Protein AF-A0A7Z0DQY7-F1 (afdb_monomer_lite)

Structure (mmCIF, N/CA/C/O backbone):
data_AF-A0A7Z0DQY7-F1
#
_entry.id   AF-A0A7Z0DQY7-F1
#
loop_
_atom_site.group_PDB
_atom_site.id
_atom_site.type_symbol
_atom_site.label_atom_id
_atom_site.label_alt_id
_atom_site.label_comp_id
_atom_site.label_asym_id
_atom_site.label_entity_id
_atom_site.label_seq_id
_atom_site.pdbx_PDB_ins_code
_atom_site.Cartn_x
_atom_site.Cartn_y
_atom_site.Cartn_z
_atom_site.occupancy
_atom_site.B_iso_or_equiv
_atom_site.auth_seq_id
_atom_site.auth_comp_id
_atom_site.auth_asym_id
_atom_site.auth_atom_id
_atom_site.pdbx_PDB_model_num
ATOM 1 N N . MET A 1 1 ? 0.005 -3.317 48.433 1.00 45.72 1 MET A N 1
ATOM 2 C CA . MET A 1 1 ? 1.423 -3.718 48.296 1.00 45.72 1 MET A CA 1
ATOM 3 C C . MET A 1 1 ? 1.462 -5.078 47.617 1.00 45.72 1 MET A C 1
ATOM 5 O O . MET A 1 1 ? 1.188 -6.066 48.282 1.00 45.72 1 MET A O 1
ATOM 9 N N . HIS A 1 2 ? 1.708 -5.150 46.304 1.00 45.25 2 HIS A N 1
ATOM 10 C CA . HIS A 1 2 ? 1.725 -6.435 45.595 1.00 45.25 2 HIS A CA 1
ATOM 11 C C . HIS A 1 2 ? 3.036 -6.660 44.841 1.00 45.25 2 HIS A C 1
ATOM 13 O O . HIS A 1 2 ? 3.562 -5.790 44.150 1.00 45.25 2 HIS A O 1
ATOM 19 N N . GLN A 1 3 ? 3.565 -7.845 45.122 1.00 48.84 3 GLN A N 1
ATOM 20 C CA . GLN A 1 3 ? 4.916 -8.351 44.949 1.00 48.84 3 GLN A CA 1
ATOM 21 C C . GLN A 1 3 ? 5.300 -8.496 43.472 1.00 48.84 3 GLN A C 1
ATOM 23 O O . GLN A 1 3 ? 4.541 -9.013 42.657 1.00 48.84 3 GLN A O 1
ATOM 28 N N . ARG A 1 4 ? 6.523 -8.067 43.141 1.00 54.28 4 ARG A N 1
ATOM 29 C CA . ARG A 1 4 ? 7.177 -8.317 41.851 1.00 54.28 4 ARG A CA 1
ATOM 30 C C . ARG A 1 4 ? 7.720 -9.746 41.828 1.00 54.28 4 ARG A C 1
ATOM 32 O O . ARG A 1 4 ? 8.547 -10.076 42.672 1.00 54.28 4 ARG A O 1
ATOM 39 N N . ILE A 1 5 ? 7.368 -10.533 40.814 1.00 58.53 5 ILE A N 1
ATOM 40 C CA . ILE A 1 5 ? 8.070 -11.783 40.488 1.00 58.53 5 ILE A CA 1
ATOM 41 C C . ILE A 1 5 ? 8.850 -11.553 39.190 1.00 58.53 5 ILE A C 1
ATOM 43 O O . ILE A 1 5 ? 8.272 -11.310 38.131 1.00 58.53 5 ILE A O 1
ATOM 47 N N . ARG A 1 6 ? 10.184 -11.562 39.292 1.00 63.22 6 ARG A N 1
ATOM 48 C CA . ARG A 1 6 ? 11.116 -11.508 38.158 1.00 63.22 6 ARG A CA 1
ATOM 49 C C . ARG A 1 6 ? 11.371 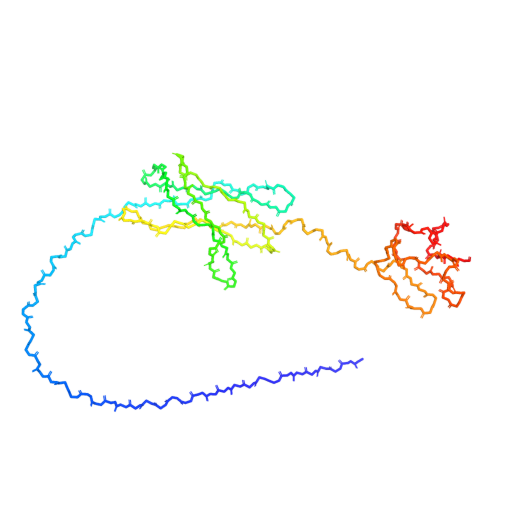-12.940 37.686 1.00 63.22 6 ARG A C 1
ATOM 51 O O . ARG A 1 6 ? 11.845 -13.750 38.473 1.00 63.22 6 ARG A O 1
ATOM 58 N N . SER A 1 7 ? 11.076 -13.238 36.421 1.00 61.16 7 SER A N 1
ATOM 59 C CA . SER A 1 7 ? 11.474 -14.501 35.787 1.00 61.16 7 SER A CA 1
ATOM 60 C C . SER A 1 7 ? 12.871 -14.394 35.183 1.00 61.16 7 SER A C 1
ATOM 62 O O . SER A 1 7 ? 13.221 -13.411 34.532 1.00 61.16 7 SER A O 1
ATOM 64 N N . THR A 1 8 ? 13.650 -15.430 35.461 1.00 54.75 8 THR A N 1
ATOM 65 C CA . THR A 1 8 ? 15.069 -15.641 35.194 1.00 54.75 8 THR A CA 1
ATOM 66 C C . THR A 1 8 ? 15.331 -16.103 33.761 1.00 54.75 8 THR A C 1
ATOM 68 O O . THR A 1 8 ? 14.700 -17.023 33.244 1.00 54.75 8 THR A O 1
ATOM 71 N N . THR A 1 9 ? 16.315 -15.473 33.126 1.00 52.19 9 THR A N 1
ATOM 72 C CA . THR A 1 9 ? 16.859 -15.829 31.813 1.00 52.19 9 THR A CA 1
ATOM 73 C C . THR A 1 9 ? 17.754 -17.065 31.944 1.00 52.19 9 THR A C 1
ATOM 75 O O . THR A 1 9 ? 18.714 -17.040 32.712 1.00 52.19 9 THR A O 1
ATOM 78 N N . LYS A 1 10 ? 17.488 -18.136 31.185 1.00 56.56 10 LYS A N 1
ATOM 79 C CA . LYS A 1 10 ? 18.442 -19.242 30.987 1.00 56.56 10 LYS A CA 1
ATOM 80 C C . LYS A 1 10 ? 19.179 -19.034 29.666 1.00 56.56 10 LYS A C 1
ATOM 82 O O . LYS A 1 10 ? 18.546 -18.924 28.620 1.00 56.56 10 LYS A O 1
ATOM 87 N N . VAL A 1 11 ? 20.506 -18.980 29.727 1.00 55.00 11 VAL A N 1
ATOM 88 C CA . VAL A 1 11 ? 21.401 -18.985 28.564 1.00 55.00 11 VAL A CA 1
ATOM 89 C C . VAL A 1 11 ? 21.949 -20.402 28.426 1.00 55.00 11 VAL A C 1
ATOM 91 O O . VAL A 1 11 ? 22.537 -20.920 29.370 1.00 55.00 11 VAL A O 1
ATOM 94 N N . PHE A 1 12 ? 21.744 -21.028 27.270 1.00 54.34 12 PHE A N 1
ATOM 95 C CA . PHE A 1 12 ? 22.402 -22.280 26.903 1.00 54.34 12 PHE A CA 1
ATOM 96 C C . PHE A 1 12 ? 23.597 -21.950 26.007 1.00 54.34 12 PHE A C 1
ATOM 98 O O . PHE A 1 12 ? 23.428 -21.395 24.922 1.00 54.34 12 PHE A O 1
ATOM 105 N N . ALA A 1 13 ? 24.800 -22.268 26.482 1.00 51.56 13 ALA A N 1
ATOM 106 C CA . ALA A 1 13 ? 26.016 -22.270 25.681 1.00 51.56 13 ALA A CA 1
ATOM 107 C C . ALA A 1 13 ? 26.113 -23.614 24.945 1.00 51.56 13 ALA A C 1
ATOM 109 O O . ALA A 1 13 ? 26.058 -24.667 25.577 1.00 51.56 13 ALA A O 1
ATOM 110 N N . ALA A 1 14 ? 26.236 -23.575 23.620 1.00 55.31 14 ALA A N 1
ATOM 111 C CA . ALA A 1 14 ? 26.504 -24.747 22.796 1.00 55.31 14 ALA A CA 1
ATOM 112 C C . ALA A 1 14 ? 27.986 -24.740 22.403 1.00 55.31 14 ALA A C 1
ATOM 114 O O . ALA A 1 14 ? 28.447 -23.839 21.704 1.00 55.31 14 ALA A O 1
ATOM 115 N N . THR A 1 15 ? 28.731 -25.736 22.869 1.00 54.69 15 THR A N 1
ATOM 116 C CA . THR A 1 15 ? 30.089 -26.047 22.423 1.00 54.69 15 THR A CA 1
ATOM 117 C C . THR A 1 15 ? 30.014 -26.853 21.127 1.00 54.69 15 THR A C 1
ATOM 119 O O . THR A 1 15 ? 29.448 -27.943 21.096 1.00 54.69 15 THR A O 1
ATOM 122 N N . ALA A 1 16 ? 30.571 -26.316 20.042 1.00 53.69 16 ALA A N 1
ATOM 123 C CA . ALA A 1 16 ? 30.736 -27.036 18.783 1.00 53.69 16 ALA A CA 1
ATOM 124 C C . ALA A 1 16 ? 32.138 -27.658 18.737 1.00 53.69 16 ALA A C 1
ATOM 126 O O . ALA A 1 16 ? 33.141 -26.949 18.812 1.00 53.69 16 ALA A O 1
ATOM 127 N N . VAL A 1 17 ? 32.198 -28.984 18.618 1.00 53.53 17 VAL A N 1
ATOM 128 C CA . VAL A 1 17 ? 33.429 -29.737 18.357 1.00 53.53 17 VAL A CA 1
ATOM 129 C C . VAL A 1 17 ? 33.649 -29.754 16.845 1.00 53.53 17 VAL A C 1
ATOM 131 O O . VAL A 1 17 ? 32.810 -30.260 16.102 1.00 53.53 17 VAL A O 1
ATOM 134 N N . ALA A 1 18 ? 34.758 -29.181 16.381 1.00 47.78 18 ALA A N 1
ATOM 135 C CA . ALA A 1 18 ? 35.169 -29.244 14.984 1.00 47.78 18 ALA A CA 1
ATOM 136 C C . ALA A 1 18 ? 36.014 -30.508 14.760 1.00 47.78 18 ALA A C 1
ATOM 138 O O . ALA A 1 18 ? 37.129 -30.608 15.266 1.00 47.78 18 ALA A O 1
ATOM 139 N N . ALA A 1 19 ? 35.482 -31.473 14.009 1.00 55.72 19 ALA A N 1
ATOM 140 C CA . ALA A 1 19 ? 36.251 -32.606 13.506 1.00 55.72 19 ALA A CA 1
ATOM 141 C C . ALA A 1 19 ? 36.931 -32.210 12.186 1.00 55.72 19 ALA A C 1
ATOM 143 O O . ALA A 1 19 ? 36.267 -31.809 11.229 1.00 55.72 19 ALA A O 1
ATOM 144 N N . LEU A 1 20 ? 38.259 -32.305 12.150 1.00 48.47 20 LEU A N 1
ATOM 145 C CA . LEU A 1 20 ? 39.082 -32.065 10.970 1.00 48.47 20 LEU A CA 1
ATOM 146 C C . LEU A 1 20 ? 39.112 -33.348 10.122 1.00 48.47 20 LEU A C 1
ATOM 148 O O . LEU A 1 20 ? 39.739 -34.331 10.508 1.00 48.47 20 LEU A O 1
ATOM 152 N N . ALA A 1 21 ? 38.427 -33.350 8.980 1.00 54.25 21 ALA A N 1
ATOM 153 C CA . ALA A 1 21 ? 38.516 -34.430 8.001 1.00 54.25 21 ALA A CA 1
ATOM 154 C C . ALA A 1 21 ? 39.598 -34.092 6.964 1.00 54.25 21 ALA A C 1
ATOM 156 O O . ALA A 1 21 ? 39.479 -33.109 6.232 1.00 54.25 21 ALA A O 1
ATOM 157 N N . ILE A 1 22 ? 40.655 -34.904 6.904 1.00 53.41 22 ILE A N 1
ATOM 158 C CA . ILE A 1 22 ? 41.680 -34.839 5.857 1.00 53.41 22 ILE A CA 1
ATOM 159 C C . ILE A 1 22 ? 41.164 -35.660 4.670 1.00 53.41 22 ILE A C 1
ATOM 161 O O . ILE A 1 22 ? 41.104 -36.885 4.738 1.00 53.41 22 ILE A O 1
ATOM 165 N N . ALA A 1 23 ? 40.758 -34.983 3.597 1.00 55.91 23 ALA A N 1
ATOM 166 C CA . ALA A 1 23 ? 40.363 -35.618 2.344 1.00 55.91 23 ALA A CA 1
ATOM 167 C C . ALA A 1 23 ? 41.569 -35.686 1.395 1.00 55.91 23 ALA A C 1
ATOM 169 O O . ALA A 1 23 ? 42.105 -34.658 0.985 1.00 55.91 23 ALA A O 1
ATOM 170 N N . VAL A 1 24 ? 41.985 -36.901 1.040 1.00 60.50 24 VAL A N 1
ATOM 171 C CA . VAL A 1 24 ? 42.970 -37.161 -0.018 1.00 60.50 24 VAL A CA 1
ATOM 172 C C . VAL A 1 24 ? 42.219 -37.177 -1.350 1.00 60.50 24 VAL A C 1
ATOM 174 O O . VAL A 1 24 ? 41.358 -38.029 -1.565 1.00 60.50 24 VAL A O 1
ATOM 177 N N . ALA A 1 25 ? 42.495 -36.210 -2.225 1.00 52.81 25 ALA A N 1
ATOM 178 C CA . ALA A 1 25 ? 41.843 -36.106 -3.529 1.00 52.81 25 ALA A CA 1
ATOM 179 C C . ALA A 1 25 ? 42.584 -36.947 -4.590 1.00 52.81 25 ALA A C 1
ATOM 181 O O . ALA A 1 25 ? 43.802 -36.808 -4.720 1.00 52.81 25 ALA A O 1
ATOM 182 N N . PRO A 1 26 ? 41.887 -37.784 -5.382 1.00 59.06 26 PRO A N 1
ATOM 183 C CA . PRO A 1 26 ? 42.472 -38.426 -6.553 1.00 59.06 26 PRO A CA 1
ATOM 184 C C . PRO A 1 26 ? 42.654 -37.417 -7.697 1.00 59.06 26 PRO A C 1
ATOM 186 O O . PRO A 1 26 ? 41.757 -36.633 -8.012 1.00 59.06 26 PRO A O 1
ATOM 189 N N . VAL A 1 27 ? 43.823 -37.461 -8.340 1.00 60.44 27 VAL A N 1
ATOM 190 C CA . VAL A 1 27 ? 44.137 -36.690 -9.549 1.00 60.44 27 VAL A CA 1
ATOM 191 C C . VAL A 1 27 ? 43.423 -37.342 -10.733 1.00 60.44 27 VAL A C 1
ATOM 193 O O . VAL A 1 27 ? 43.887 -38.337 -11.281 1.00 60.44 27 VAL A O 1
ATOM 196 N N . ILE A 1 28 ? 42.268 -36.793 -11.108 1.00 65.44 28 ILE A N 1
ATOM 197 C CA . ILE A 1 28 ? 41.551 -37.149 -12.335 1.00 65.44 28 ILE A CA 1
ATOM 198 C C . ILE A 1 28 ? 41.899 -36.090 -13.382 1.00 65.44 28 ILE A C 1
ATOM 200 O O . ILE A 1 28 ? 41.637 -34.903 -13.183 1.00 65.44 28 ILE A O 1
ATOM 204 N N . SER A 1 29 ? 42.512 -36.515 -14.486 1.00 60.44 29 SER A N 1
ATOM 205 C CA . SER A 1 29 ? 42.841 -35.672 -15.636 1.00 60.44 29 SER A CA 1
ATOM 206 C C . SER A 1 29 ? 41.585 -34.969 -16.167 1.00 60.44 29 SER A C 1
ATOM 208 O O . SER A 1 29 ? 40.654 -35.614 -16.646 1.00 60.44 29 SER A O 1
ATOM 210 N N . GLN A 1 30 ? 41.548 -33.639 -16.054 1.00 68.12 30 GLN A N 1
ATOM 211 C CA . GLN A 1 30 ? 40.446 -32.810 -16.544 1.00 68.12 30 GLN A CA 1
ATOM 212 C C . GLN A 1 30 ? 40.426 -32.784 -18.084 1.00 68.12 30 GLN A C 1
ATOM 214 O O . GLN A 1 30 ? 41.455 -32.479 -18.691 1.00 68.12 30 GLN A O 1
ATOM 219 N N . PRO A 1 31 ? 39.275 -33.034 -18.739 1.00 64.06 31 PRO A N 1
ATOM 220 C CA . PRO A 1 31 ? 39.110 -32.727 -20.154 1.00 64.06 31 PRO A CA 1
ATOM 221 C C . PRO A 1 31 ? 39.173 -31.209 -20.365 1.00 64.06 31 PRO A C 1
ATOM 223 O O . PRO A 1 31 ? 38.703 -30.437 -19.526 1.00 64.06 31 PRO A O 1
ATOM 226 N N . ALA A 1 32 ? 39.763 -30.792 -21.488 1.00 61.44 32 ALA A N 1
ATOM 227 C CA . ALA A 1 32 ? 39.937 -29.396 -21.872 1.00 61.44 32 ALA A CA 1
ATOM 228 C C . ALA A 1 32 ? 38.618 -28.619 -21.732 1.00 61.44 32 ALA A C 1
ATOM 230 O O . ALA A 1 32 ? 37.664 -28.826 -22.484 1.00 61.44 32 ALA A O 1
ATOM 231 N N . ALA A 1 33 ? 38.563 -27.733 -20.739 1.00 57.44 33 ALA A N 1
ATOM 232 C CA . ALA A 1 33 ? 37.445 -26.829 -20.558 1.00 57.44 33 ALA A CA 1
ATOM 233 C C . ALA A 1 33 ? 37.400 -25.889 -21.767 1.00 57.44 33 ALA A C 1
ATOM 235 O O . ALA A 1 33 ? 38.275 -25.040 -21.936 1.00 57.44 33 ALA A O 1
ATOM 236 N N . TYR A 1 34 ? 36.376 -26.038 -22.611 1.00 59.16 34 TYR A N 1
ATOM 237 C CA . TYR A 1 34 ? 35.989 -24.997 -23.555 1.00 59.16 34 TYR A CA 1
ATOM 238 C C . TYR A 1 34 ? 35.778 -23.713 -22.751 1.00 59.16 34 TYR A C 1
ATOM 240 O O . TYR A 1 34 ? 34.834 -23.609 -21.964 1.00 59.16 34 TYR A O 1
ATOM 248 N N . ALA A 1 35 ? 36.694 -22.758 -22.906 1.00 61.16 35 ALA A N 1
ATOM 249 C CA . ALA A 1 35 ? 36.589 -21.446 -22.298 1.00 61.16 35 ALA A CA 1
ATOM 250 C C . ALA A 1 35 ? 35.312 -20.787 -22.830 1.00 61.16 35 ALA A C 1
ATOM 252 O O . ALA A 1 35 ? 35.256 -20.343 -23.976 1.00 61.16 35 ALA A O 1
ATOM 253 N N . ALA A 1 36 ? 34.260 -20.772 -22.010 1.00 61.19 36 ALA A N 1
ATOM 254 C CA . ALA A 1 36 ? 33.050 -20.038 -22.320 1.00 61.19 36 ALA A CA 1
ATOM 255 C C . ALA A 1 36 ? 33.443 -18.569 -22.499 1.00 61.19 36 ALA A C 1
ATOM 257 O O . ALA A 1 36 ? 33.883 -17.917 -21.549 1.00 61.19 36 ALA A O 1
ATOM 258 N N . THR A 1 37 ? 33.320 -18.060 -23.726 1.00 61.09 37 THR A N 1
ATOM 259 C CA . THR A 1 37 ? 33.492 -16.638 -24.025 1.00 61.09 37 THR A CA 1
ATOM 260 C C . THR A 1 37 ? 32.666 -15.835 -23.022 1.00 61.09 37 THR A C 1
ATOM 262 O O . THR A 1 37 ? 31.457 -16.075 -22.931 1.00 61.09 37 THR A O 1
ATOM 265 N N . PRO A 1 38 ? 33.271 -14.911 -22.253 1.00 58.62 38 PRO A N 1
ATOM 266 C CA . PRO A 1 38 ? 32.529 -14.093 -21.311 1.00 58.62 38 PRO A CA 1
ATOM 267 C C . PRO A 1 38 ? 31.511 -13.288 -22.111 1.00 58.62 38 PRO A C 1
ATOM 269 O O . PRO A 1 38 ? 31.861 -12.391 -22.877 1.00 58.62 38 PRO A O 1
ATOM 272 N N . THR A 1 39 ? 30.235 -13.644 -21.980 1.00 60.25 39 THR A N 1
ATOM 273 C CA . THR A 1 39 ? 29.143 -12.902 -22.602 1.00 60.25 39 THR A CA 1
ATOM 274 C C . THR A 1 39 ? 29.215 -11.473 -22.085 1.00 60.25 39 THR A C 1
ATOM 276 O O . THR A 1 39 ? 29.000 -11.240 -20.892 1.00 60.25 39 THR A O 1
ATOM 279 N N . GLY A 1 40 ? 29.572 -10.534 -22.964 1.00 57.19 40 GLY A N 1
ATOM 280 C CA . GLY A 1 40 ? 29.730 -9.127 -22.620 1.00 57.19 40 GLY A CA 1
ATOM 281 C C . GLY A 1 40 ? 28.502 -8.624 -21.866 1.00 57.19 40 GLY A C 1
ATOM 282 O O . GLY A 1 40 ? 27.375 -8.705 -22.356 1.00 57.19 40 GLY A O 1
ATOM 283 N N . SER A 1 41 ? 28.705 -8.136 -20.643 1.00 65.88 41 SER A N 1
ATOM 284 C CA . SER A 1 41 ? 27.626 -7.589 -19.831 1.00 65.88 41 SER A CA 1
ATOM 285 C C . SER A 1 41 ? 27.129 -6.296 -20.474 1.00 65.88 41 SER A C 1
ATOM 287 O O . SER A 1 41 ? 27.743 -5.240 -20.312 1.00 65.88 41 SER A O 1
ATOM 289 N N . VAL A 1 42 ? 26.023 -6.362 -21.213 1.00 73.56 42 VAL A N 1
ATOM 290 C CA . VAL A 1 42 ? 25.385 -5.164 -21.768 1.00 73.56 42 VAL A CA 1
ATOM 291 C C . VAL A 1 42 ? 25.028 -4.225 -20.613 1.00 73.56 42 VAL A C 1
ATOM 293 O O . VAL A 1 42 ? 24.374 -4.622 -19.641 1.00 73.56 42 VAL A O 1
ATOM 296 N N . ALA A 1 43 ? 25.479 -2.972 -20.692 1.00 79.56 43 ALA A N 1
ATOM 297 C CA . ALA A 1 43 ? 25.235 -1.982 -19.654 1.00 79.56 43 ALA A CA 1
ATOM 298 C C . ALA A 1 43 ? 23.723 -1.753 -19.469 1.00 79.56 43 ALA A C 1
ATOM 300 O O . ALA A 1 43 ? 23.021 -1.309 -20.376 1.00 79.56 43 ALA A O 1
ATOM 301 N N . LYS A 1 44 ? 23.205 -2.042 -18.268 1.00 86.00 44 LYS A N 1
ATOM 302 C CA . LYS A 1 44 ? 21.781 -1.848 -17.948 1.00 86.00 44 LYS A CA 1
ATOM 303 C C . LYS A 1 44 ? 21.438 -0.374 -17.752 1.00 86.00 44 LYS A C 1
ATOM 305 O O . LYS A 1 44 ? 22.109 0.319 -16.982 1.00 86.00 44 LYS A O 1
ATOM 310 N N . VAL A 1 45 ? 20.312 0.050 -18.328 1.00 85.56 45 VAL A N 1
ATOM 311 C CA . VAL A 1 45 ? 19.759 1.404 -18.186 1.00 85.56 45 VAL A CA 1
ATOM 312 C C . VAL A 1 45 ? 19.358 1.667 -16.731 1.00 85.56 45 VAL A C 1
ATOM 314 O O . VAL A 1 45 ? 18.720 0.831 -16.077 1.00 85.56 45 VAL A O 1
ATOM 317 N N . VAL A 1 46 ? 19.714 2.849 -16.222 1.00 88.50 46 VAL A N 1
ATOM 318 C CA . VAL A 1 46 ? 19.327 3.307 -14.882 1.00 88.50 46 VAL A CA 1
ATOM 319 C C . VAL A 1 46 ? 17.822 3.566 -14.837 1.00 88.50 46 VAL A C 1
ATOM 321 O O . VAL A 1 46 ? 17.264 4.286 -1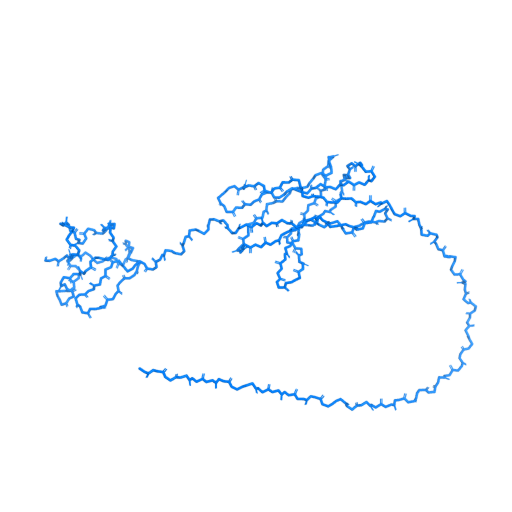5.670 1.00 88.50 46 VAL A O 1
ATOM 324 N N . THR A 1 47 ? 17.161 2.983 -13.842 1.00 88.88 47 THR A N 1
ATOM 325 C CA . THR A 1 47 ? 15.736 3.186 -13.574 1.00 88.88 47 THR A CA 1
ATOM 326 C C . THR A 1 47 ? 15.512 4.078 -12.377 1.00 88.88 47 THR A C 1
ATOM 328 O O . THR A 1 47 ? 16.323 4.094 -11.458 1.00 88.88 47 THR A O 1
ATOM 331 N N . LYS A 1 48 ? 14.355 4.736 -12.359 1.00 92.12 48 LYS A N 1
ATOM 332 C CA . LYS A 1 48 ? 13.848 5.469 -11.208 1.00 92.12 48 LYS A CA 1
ATOM 333 C C . LYS A 1 48 ? 12.419 5.028 -10.909 1.00 92.12 48 LYS A C 1
ATOM 335 O O . LYS A 1 48 ? 11.540 5.162 -11.761 1.00 92.12 48 LYS A O 1
ATOM 340 N N . VAL A 1 49 ? 12.161 4.523 -9.708 1.00 89.75 49 VAL A N 1
ATOM 341 C CA . VAL A 1 49 ? 10.818 4.253 -9.197 1.00 89.75 49 VAL A CA 1
ATOM 342 C C . VAL A 1 49 ? 10.485 5.255 -8.099 1.00 89.75 49 VAL A C 1
ATOM 344 O O . VAL A 1 49 ? 11.190 5.389 -7.105 1.00 89.75 49 VAL A O 1
ATOM 347 N N . VAL A 1 50 ? 9.391 5.992 -8.266 1.00 89.38 50 VAL A N 1
ATOM 348 C CA . VAL A 1 50 ? 8.979 7.043 -7.325 1.00 89.38 50 VAL A CA 1
ATOM 349 C C . VAL A 1 50 ? 7.561 6.824 -6.831 1.00 89.38 50 VAL A C 1
ATOM 351 O O . VAL A 1 50 ? 6.707 6.299 -7.548 1.00 89.38 50 VAL A O 1
ATOM 354 N N . LYS A 1 51 ? 7.286 7.282 -5.607 1.00 85.88 51 LYS A N 1
ATOM 355 C CA . LYS A 1 51 ? 5.917 7.503 -5.144 1.00 85.88 51 LYS A CA 1
ATOM 356 C C . LYS A 1 51 ? 5.369 8.740 -5.854 1.00 85.88 51 LYS A C 1
ATOM 358 O O . LYS A 1 51 ? 5.933 9.819 -5.725 1.00 85.88 51 LYS A O 1
ATOM 363 N N . VAL A 1 52 ? 4.249 8.582 -6.549 1.00 80.44 52 VAL A N 1
ATOM 364 C CA . VAL A 1 52 ? 3.501 9.695 -7.147 1.00 80.44 52 VAL A CA 1
ATOM 365 C C . VAL A 1 52 ? 2.467 10.223 -6.163 1.00 80.44 52 VAL A C 1
ATOM 367 O O . VAL A 1 52 ? 2.372 11.421 -5.938 1.00 80.44 52 VAL A O 1
ATOM 370 N N . SER A 1 53 ? 1.693 9.329 -5.552 1.00 82.19 53 SER A N 1
ATOM 371 C CA . SER A 1 53 ? 0.662 9.703 -4.586 1.00 82.19 53 SER A CA 1
ATOM 372 C C . SER A 1 53 ? 0.360 8.555 -3.628 1.00 82.19 53 SER A C 1
ATOM 374 O O . SER A 1 53 ? 0.821 7.427 -3.811 1.00 82.19 53 SER A O 1
ATOM 376 N N . ALA A 1 54 ? -0.373 8.863 -2.560 1.00 85.31 54 ALA A N 1
ATOM 377 C CA . ALA A 1 54 ? -0.914 7.888 -1.618 1.00 85.31 54 ALA A CA 1
ATOM 378 C C . ALA A 1 54 ? -2.223 8.417 -1.035 1.00 85.31 54 ALA A C 1
ATOM 380 O O . ALA A 1 54 ? -2.334 8.689 0.159 1.00 85.31 54 ALA A O 1
ATOM 381 N N . ASN A 1 55 ? -3.193 8.622 -1.921 1.00 88.06 55 ASN A N 1
ATOM 382 C CA . ASN A 1 55 ? -4.445 9.273 -1.564 1.00 88.06 55 ASN A CA 1
ATOM 383 C C . ASN A 1 55 ? -5.335 8.326 -0.759 1.00 88.06 55 ASN A C 1
ATOM 385 O O . ASN A 1 55 ? -5.230 7.101 -0.866 1.00 88.06 55 ASN A O 1
ATOM 389 N N . LYS A 1 56 ? -6.219 8.910 0.051 1.00 87.56 56 LYS A N 1
ATOM 390 C CA . LYS A 1 56 ? -7.278 8.176 0.745 1.00 87.56 56 LYS A CA 1
ATOM 391 C C . LYS A 1 56 ? -8.155 7.458 -0.288 1.00 87.56 56 LYS A C 1
ATOM 393 O O . LYS A 1 56 ? -8.456 8.015 -1.338 1.00 87.56 56 LYS A O 1
ATOM 398 N N . TYR A 1 57 ? -8.547 6.229 0.022 1.00 83.44 57 TYR A N 1
ATOM 399 C CA . TYR A 1 57 ? -9.491 5.446 -0.768 1.00 83.44 57 TYR A CA 1
ATOM 400 C C . TYR A 1 57 ? -10.515 4.833 0.185 1.00 83.44 57 TYR A C 1
ATOM 402 O O . TYR A 1 57 ? -10.153 4.050 1.065 1.00 83.44 57 TYR A O 1
ATOM 410 N N . GLY A 1 58 ? -11.767 5.274 0.091 1.00 85.38 58 GLY A N 1
ATOM 411 C CA . GLY A 1 58 ? -12.790 4.958 1.086 1.00 85.38 58 GLY A CA 1
ATOM 412 C C . GLY A 1 58 ? -12.403 5.370 2.516 1.00 85.38 58 GLY A C 1
ATOM 413 O O . GLY A 1 58 ? -11.565 6.255 2.753 1.00 85.38 58 GLY A O 1
ATOM 414 N N . THR A 1 59 ? -13.009 4.697 3.493 1.00 83.50 59 THR A N 1
ATOM 415 C CA . THR A 1 59 ? -12.876 5.007 4.927 1.00 83.50 59 THR A CA 1
ATOM 416 C C . THR A 1 59 ? -11.596 4.444 5.550 1.00 83.50 59 THR A C 1
ATOM 418 O O . THR A 1 59 ? -10.976 5.107 6.384 1.00 83.50 59 THR A O 1
ATOM 421 N N . ARG A 1 60 ? -11.154 3.257 5.114 1.00 87.50 60 ARG A N 1
ATOM 422 C CA . ARG A 1 60 ? -10.053 2.489 5.735 1.00 87.50 60 ARG A CA 1
ATOM 423 C C . ARG A 1 60 ? -8.793 2.353 4.874 1.00 87.50 60 ARG A C 1
ATOM 425 O O . ARG A 1 60 ? -7.735 2.006 5.399 1.00 87.50 60 ARG A O 1
ATOM 432 N N . SER A 1 61 ? -8.874 2.636 3.578 1.00 90.25 61 SER A N 1
ATOM 433 C CA . SER A 1 61 ? -7.826 2.265 2.623 1.00 90.25 61 SER A CA 1
ATOM 434 C C . SER A 1 61 ? -7.109 3.473 2.021 1.00 90.25 61 SER A C 1
ATOM 436 O O . SER A 1 61 ? -7.467 4.640 2.222 1.00 90.25 61 SER A O 1
ATOM 438 N N . TYR A 1 62 ? -6.046 3.175 1.284 1.00 92.81 62 TYR A N 1
ATOM 439 C CA . TYR A 1 62 ? -5.281 4.117 0.484 1.00 92.81 62 TYR A CA 1
ATOM 440 C C . TYR A 1 62 ? -5.096 3.569 -0.924 1.00 92.81 62 TYR A C 1
ATOM 442 O O . TYR A 1 62 ? -5.054 2.355 -1.124 1.00 92.81 62 TYR A O 1
ATOM 450 N N . ARG A 1 63 ? -4.898 4.480 -1.876 1.00 94.81 63 ARG A N 1
ATOM 451 C CA . ARG A 1 63 ? -4.499 4.184 -3.251 1.00 94.81 63 ARG A CA 1
ATOM 452 C C . ARG A 1 63 ? -3.101 4.745 -3.528 1.00 94.81 63 ARG A C 1
ATOM 454 O O . ARG A 1 63 ? -2.982 5.822 -4.118 1.00 94.81 63 ARG A O 1
ATOM 461 N N . PRO A 1 64 ? -2.026 4.089 -3.050 1.00 94.44 64 PRO A N 1
ATOM 462 C CA . PRO A 1 64 ? -0.670 4.445 -3.437 1.00 94.44 64 PRO A CA 1
ATOM 463 C C . PRO A 1 64 ? -0.463 4.253 -4.936 1.00 94.44 64 PRO A C 1
ATOM 465 O O . PRO A 1 64 ? -0.876 3.248 -5.516 1.00 94.44 64 PRO A O 1
ATOM 468 N N . VAL A 1 65 ? 0.222 5.220 -5.541 1.00 96.44 65 VAL A N 1
ATOM 469 C CA . VAL A 1 65 ? 0.601 5.207 -6.953 1.00 96.44 65 VAL A CA 1
ATOM 470 C C . VAL A 1 65 ? 2.117 5.296 -7.055 1.00 96.44 65 VAL A C 1
ATOM 472 O O . VAL A 1 65 ? 2.730 6.207 -6.493 1.00 96.44 65 VAL A O 1
ATOM 475 N N . GLY A 1 66 ? 2.720 4.346 -7.760 1.00 96.94 66 GLY A N 1
ATOM 476 C CA . GLY A 1 66 ? 4.126 4.354 -8.147 1.00 96.94 66 GLY A CA 1
ATOM 477 C C . GLY A 1 66 ? 4.292 4.763 -9.609 1.00 96.94 66 GLY A C 1
ATOM 478 O O . GLY A 1 66 ? 3.389 4.539 -10.418 1.00 96.94 66 GLY A O 1
ATOM 479 N N . LYS A 1 67 ? 5.437 5.354 -9.959 1.00 97.50 67 LYS A N 1
ATOM 480 C CA . LYS A 1 67 ? 5.847 5.601 -11.350 1.00 97.50 67 LYS A CA 1
ATOM 481 C C . LYS A 1 67 ? 7.247 5.058 -11.582 1.00 97.50 67 LYS A C 1
ATOM 483 O O . LYS A 1 67 ? 8.134 5.351 -10.788 1.00 97.50 67 LYS A O 1
ATOM 488 N N . LEU A 1 68 ? 7.420 4.301 -12.661 1.00 97.94 68 LEU A N 1
ATOM 489 C CA . LEU A 1 68 ? 8.699 3.774 -13.122 1.00 97.94 68 LEU A CA 1
ATOM 490 C C . LEU A 1 68 ? 9.142 4.516 -14.385 1.00 97.94 68 LEU A C 1
ATOM 492 O O . LEU A 1 68 ? 8.399 4.580 -15.371 1.00 97.94 68 LEU A O 1
ATOM 496 N N . THR A 1 69 ? 10.361 5.043 -14.360 1.00 97.62 69 THR A N 1
ATOM 497 C CA . THR A 1 69 ? 11.032 5.619 -15.525 1.00 97.62 69 THR A CA 1
ATOM 498 C C . THR A 1 69 ? 12.410 4.995 -15.743 1.00 97.62 69 THR A C 1
ATOM 500 O O . THR A 1 69 ? 12.997 4.428 -14.822 1.00 97.62 69 THR A O 1
ATOM 503 N N . ALA A 1 70 ? 12.921 5.074 -16.969 1.00 95.81 70 ALA A N 1
ATOM 504 C CA . ALA A 1 70 ? 14.271 4.664 -17.350 1.00 95.81 70 ALA A CA 1
ATOM 505 C C . ALA A 1 70 ? 14.812 5.669 -18.369 1.00 95.81 70 ALA A C 1
ATOM 507 O O . ALA A 1 70 ? 14.141 5.931 -19.366 1.00 95.81 70 ALA A O 1
ATOM 508 N N . GLY A 1 71 ? 15.968 6.280 -18.091 1.00 90.81 71 GLY A N 1
ATOM 509 C CA . GLY A 1 71 ? 16.495 7.371 -18.926 1.00 90.81 71 GLY A CA 1
ATOM 510 C C . GLY A 1 71 ? 15.489 8.517 -19.125 1.00 90.81 71 GLY A C 1
ATOM 511 O O . GLY A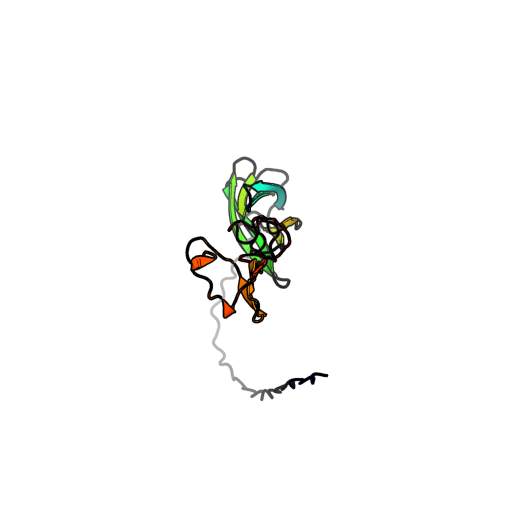 1 71 ? 15.306 8.989 -20.236 1.00 90.81 71 GLY A O 1
ATOM 512 N N . GLY A 1 72 ? 14.733 8.876 -18.079 1.00 90.94 72 GLY A N 1
ATOM 513 C CA . GLY A 1 72 ? 13.673 9.897 -18.140 1.00 90.94 72 GLY A CA 1
ATOM 514 C C . GLY A 1 72 ? 12.333 9.423 -18.726 1.00 90.94 72 GLY A C 1
ATOM 515 O O . GLY A 1 72 ? 11.287 9.971 -18.376 1.00 90.94 72 GLY A O 1
ATOM 516 N N . ASN A 1 73 ? 12.325 8.346 -19.512 1.00 95.75 73 ASN A N 1
ATOM 517 C CA . ASN A 1 73 ? 11.136 7.853 -20.205 1.00 95.75 73 ASN A CA 1
ATOM 518 C C . ASN A 1 73 ? 10.270 6.941 -19.335 1.00 95.75 73 ASN A C 1
ATOM 520 O O . ASN A 1 73 ? 10.770 6.173 -18.514 1.00 95.75 73 ASN A O 1
ATOM 524 N N . ALA A 1 74 ? 8.952 6.998 -19.529 1.00 96.62 74 ALA A N 1
ATOM 525 C CA . ALA A 1 74 ? 8.008 6.119 -18.848 1.00 96.62 74 ALA A CA 1
ATOM 526 C C . ALA A 1 74 ? 8.191 4.655 -19.272 1.00 96.62 74 ALA A C 1
ATOM 528 O O . ALA A 1 74 ? 8.226 4.338 -20.458 1.00 96.62 74 ALA A O 1
ATOM 529 N N . VAL A 1 75 ? 8.245 3.743 -18.300 1.00 97.31 75 VAL A N 1
ATOM 530 C CA . VAL A 1 75 ? 8.397 2.310 -18.576 1.00 97.31 75 VAL A CA 1
ATOM 531 C C . VAL A 1 75 ? 7.046 1.616 -18.438 1.00 97.31 75 VAL A C 1
ATOM 533 O O . VAL A 1 75 ? 6.557 1.435 -17.324 1.00 97.31 75 VAL A O 1
ATOM 536 N N . LYS A 1 76 ? 6.449 1.212 -19.562 1.00 97.81 76 LYS A N 1
ATOM 537 C CA . LYS A 1 76 ? 5.183 0.457 -19.637 1.00 97.81 76 LYS A CA 1
ATOM 538 C C . LYS A 1 76 ? 5.409 -1.048 -19.449 1.00 97.81 76 LYS A C 1
ATOM 540 O O . LYS A 1 76 ? 6.452 -1.575 -19.827 1.00 97.81 76 LYS A O 1
ATOM 545 N N . GLY A 1 77 ? 4.403 -1.747 -18.925 1.00 97.38 77 GLY A N 1
ATOM 546 C CA . GLY A 1 77 ? 4.336 -3.210 -18.945 1.00 97.38 77 GLY A CA 1
ATOM 547 C C . GLY A 1 77 ? 5.267 -3.888 -17.944 1.00 97.38 77 GLY A C 1
ATOM 548 O O . GLY A 1 77 ? 5.522 -5.083 -18.057 1.00 97.38 77 GLY A O 1
ATOM 549 N N . LYS A 1 78 ? 5.796 -3.146 -16.966 1.00 97.94 78 LYS A N 1
ATOM 550 C CA . LYS A 1 78 ? 6.731 -3.680 -15.973 1.00 97.94 78 LYS A CA 1
ATOM 551 C C . LYS A 1 78 ? 6.094 -3.751 -14.602 1.00 97.94 78 LYS A C 1
ATOM 553 O O . LYS A 1 78 ? 5.341 -2.867 -14.198 1.00 97.94 78 LYS A O 1
ATOM 558 N N . ARG A 1 79 ? 6.392 -4.833 -13.885 1.00 98.19 79 ARG A N 1
ATOM 559 C CA . ARG A 1 79 ? 5.853 -5.065 -12.549 1.00 98.19 79 ARG A CA 1
ATOM 560 C C . ARG A 1 79 ? 6.663 -4.293 -11.517 1.00 98.19 79 ARG A C 1
ATOM 562 O O . ARG A 1 79 ? 7.882 -4.423 -11.463 1.00 98.19 79 ARG A O 1
ATOM 569 N N . ILE A 1 80 ? 5.974 -3.526 -10.681 1.00 98.25 80 ILE A N 1
ATOM 570 C CA . ILE A 1 80 ? 6.557 -2.933 -9.477 1.00 98.25 80 ILE A CA 1
ATOM 571 C C . ILE A 1 80 ? 5.804 -3.426 -8.244 1.00 98.25 80 ILE A C 1
ATOM 573 O O . ILE A 1 80 ? 4.609 -3.726 -8.291 1.00 98.25 80 ILE A O 1
ATOM 577 N N . HIS A 1 81 ? 6.522 -3.525 -7.133 1.00 98.38 81 HIS A N 1
ATOM 578 C CA . HIS A 1 81 ? 6.029 -4.075 -5.879 1.00 98.38 81 HIS A CA 1
ATOM 579 C C . HIS A 1 81 ? 5.887 -2.965 -4.851 1.00 98.38 81 HIS A C 1
ATOM 581 O O . HIS A 1 81 ? 6.826 -2.205 -4.614 1.00 98.38 81 HIS A O 1
ATOM 587 N N . LEU A 1 82 ? 4.729 -2.894 -4.206 1.00 98.25 82 LEU A N 1
ATOM 588 C CA . LEU A 1 82 ? 4.582 -2.129 -2.983 1.00 98.25 82 LEU A CA 1
ATOM 589 C C . LEU A 1 82 ? 5.152 -2.971 -1.842 1.00 98.25 82 LEU A C 1
ATOM 591 O O . LEU A 1 82 ? 4.721 -4.104 -1.615 1.00 98.25 82 LEU A O 1
ATOM 595 N N . GLN A 1 83 ? 6.112 -2.411 -1.119 1.00 98.44 83 GLN A N 1
ATOM 596 C CA . GLN A 1 83 ? 6.711 -3.016 0.059 1.00 98.44 83 GLN A CA 1
ATOM 597 C C . GLN A 1 83 ? 6.262 -2.290 1.324 1.00 98.44 83 GLN A C 1
ATOM 599 O O . GLN A 1 83 ? 6.029 -1.083 1.303 1.00 98.44 83 GLN A O 1
ATOM 604 N N . LYS A 1 84 ? 6.199 -3.021 2.435 1.00 97.56 84 LYS A N 1
ATOM 605 C CA . LYS A 1 84 ? 5.909 -2.524 3.784 1.00 97.56 84 LYS A CA 1
ATOM 606 C C . LYS A 1 84 ? 7.091 -2.826 4.699 1.00 97.56 84 LYS A C 1
ATOM 608 O O . LYS A 1 84 ? 7.635 -3.929 4.643 1.00 97.56 84 LYS A O 1
ATOM 613 N N . LYS A 1 85 ? 7.451 -1.882 5.571 1.00 95.25 85 LYS A N 1
ATOM 614 C CA . LYS A 1 85 ? 8.469 -2.083 6.608 1.00 95.25 85 LYS A CA 1
ATOM 615 C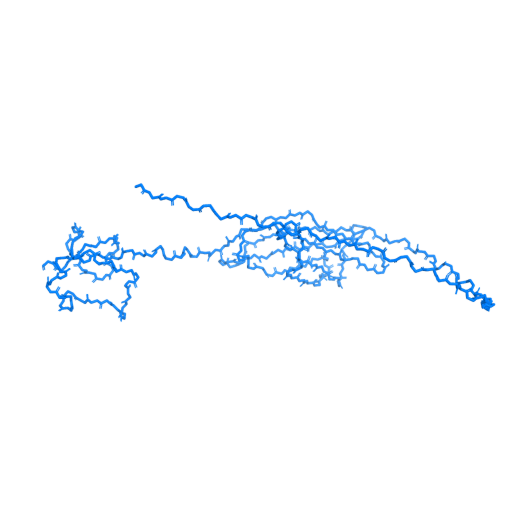 C . LYS A 1 85 ? 7.844 -2.708 7.860 1.00 95.25 85 LYS A C 1
ATOM 617 O O . LYS A 1 85 ? 6.916 -2.140 8.438 1.00 95.25 85 LYS A O 1
ATOM 622 N N . ALA A 1 86 ? 8.352 -3.861 8.282 1.00 92.56 86 ALA A N 1
ATOM 623 C CA . ALA A 1 86 ? 7.970 -4.562 9.505 1.00 92.56 86 ALA A CA 1
ATOM 624 C C . ALA A 1 86 ? 9.233 -5.096 10.192 1.00 92.56 86 ALA A C 1
ATOM 626 O O . ALA A 1 86 ? 10.045 -5.755 9.549 1.00 92.56 86 ALA A O 1
ATOM 627 N N . SER A 1 87 ? 9.416 -4.767 11.475 1.00 92.25 87 SER A N 1
ATOM 628 C CA . SER A 1 87 ? 10.577 -5.196 12.275 1.00 92.25 87 SER A CA 1
ATOM 629 C C . SER A 1 87 ? 11.920 -4.939 11.573 1.00 92.25 87 SER A C 1
ATOM 631 O O . SER A 1 87 ? 12.743 -5.830 11.409 1.00 92.25 87 SER A O 1
ATOM 633 N N . GLY A 1 88 ? 12.095 -3.725 11.040 1.00 90.00 88 GLY A N 1
ATOM 634 C CA . GLY A 1 88 ? 13.296 -3.327 10.294 1.00 90.00 88 GLY A CA 1
ATOM 635 C C . GLY A 1 88 ? 13.382 -3.848 8.852 1.00 90.00 88 GLY A C 1
ATOM 636 O O . GLY A 1 88 ? 14.062 -3.232 8.035 1.00 90.00 88 GLY A O 1
ATOM 637 N N . ARG A 1 89 ? 12.640 -4.902 8.496 1.00 96.00 89 ARG A N 1
ATOM 638 C CA . ARG A 1 89 ? 12.699 -5.563 7.185 1.00 96.00 89 ARG A CA 1
ATOM 639 C C . ARG A 1 89 ? 11.613 -5.065 6.233 1.00 96.00 89 ARG A C 1
ATOM 641 O O . ARG A 1 89 ? 10.526 -4.672 6.652 1.00 96.00 89 ARG A O 1
ATOM 648 N N . TRP A 1 90 ? 11.903 -5.091 4.934 1.00 97.31 90 TRP A N 1
ATOM 649 C CA . TRP A 1 90 ? 10.955 -4.739 3.875 1.00 97.31 90 TRP A CA 1
ATOM 650 C C . TRP A 1 90 ? 10.367 -5.999 3.242 1.00 97.31 90 TRP A C 1
ATOM 652 O O . TRP A 1 90 ? 11.109 -6.801 2.684 1.00 97.31 90 TRP A O 1
ATOM 662 N N . GLY A 1 91 ? 9.042 -6.148 3.287 1.00 97.44 91 GLY A N 1
ATOM 663 C CA . GLY A 1 91 ? 8.319 -7.255 2.650 1.00 97.44 91 GLY A CA 1
ATOM 664 C C . GLY A 1 91 ? 7.352 -6.765 1.576 1.00 97.44 91 GLY A C 1
ATOM 665 O O . GLY A 1 91 ? 6.763 -5.693 1.723 1.00 97.44 91 GLY A O 1
ATOM 666 N N . ASN A 1 92 ? 7.178 -7.535 0.500 1.00 97.50 92 ASN A N 1
ATOM 667 C CA . ASN A 1 92 ? 6.194 -7.241 -0.545 1.00 97.50 92 ASN A CA 1
ATOM 668 C C . ASN A 1 92 ? 4.772 -7.425 0.010 1.00 97.50 92 ASN A C 1
ATOM 670 O O . ASN A 1 92 ? 4.499 -8.415 0.680 1.00 97.50 92 ASN A O 1
ATOM 674 N N . VAL A 1 93 ? 3.871 -6.482 -0.266 1.00 96.88 93 VAL A N 1
ATOM 675 C CA . VAL A 1 93 ? 2.462 -6.549 0.176 1.00 96.88 93 VAL A CA 1
ATOM 676 C C . VAL A 1 93 ? 1.463 -6.470 -0.970 1.00 96.88 93 VAL A C 1
ATOM 678 O O . VAL A 1 93 ? 0.341 -6.935 -0.831 1.00 96.88 93 VAL A O 1
ATOM 681 N N . ALA A 1 94 ? 1.857 -5.875 -2.091 1.00 97.19 94 ALA A N 1
ATOM 682 C CA . ALA A 1 94 ? 1.067 -5.830 -3.310 1.00 97.19 94 ALA A CA 1
ATOM 683 C C . ALA A 1 94 ? 2.002 -5.630 -4.505 1.00 97.19 94 ALA A C 1
ATOM 685 O O . ALA A 1 94 ? 3.160 -5.232 -4.350 1.00 97.19 94 ALA A O 1
ATOM 686 N N . SER A 1 95 ? 1.508 -5.877 -5.711 1.00 97.31 95 SER A N 1
ATOM 687 C CA . SER A 1 95 ? 2.213 -5.528 -6.942 1.00 97.31 95 SER A CA 1
ATOM 688 C C . SER A 1 95 ? 1.218 -5.153 -8.027 1.00 97.31 95 SER A C 1
ATOM 690 O O . SER A 1 95 ? 0.049 -5.522 -7.953 1.00 97.31 95 SER A O 1
ATOM 692 N N . CYS A 1 96 ? 1.682 -4.424 -9.029 1.00 97.31 96 CYS A N 1
ATOM 693 C CA . CYS A 1 96 ? 0.897 -4.115 -10.216 1.00 97.31 96 CYS A CA 1
ATOM 694 C C . CYS A 1 96 ? 1.834 -3.956 -11.421 1.00 97.31 96 CYS A C 1
ATOM 696 O O . CYS A 1 96 ? 3.057 -3.882 -11.258 1.00 97.31 96 CYS A O 1
ATOM 698 N N . VAL A 1 97 ? 1.263 -3.903 -12.625 1.00 98.19 97 VAL A N 1
ATOM 699 C CA . VAL A 1 97 ? 1.994 -3.657 -13.876 1.00 98.19 97 VAL A CA 1
ATOM 700 C C . VAL A 1 97 ? 1.804 -2.202 -14.304 1.00 98.19 97 VAL A C 1
ATOM 702 O O . VAL A 1 97 ? 0.696 -1.669 -14.248 1.00 98.19 97 VAL A O 1
ATOM 705 N N . THR A 1 98 ? 2.887 -1.543 -14.709 1.00 97.50 98 THR A N 1
ATOM 706 C CA . THR A 1 98 ? 2.868 -0.139 -15.118 1.00 97.50 98 THR A CA 1
ATOM 707 C C . THR A 1 98 ? 2.100 0.065 -16.430 1.00 97.50 98 THR A C 1
ATOM 709 O O . THR A 1 98 ? 2.262 -0.679 -17.398 1.00 97.50 98 THR A O 1
ATOM 712 N N . ASN A 1 99 ? 1.265 1.102 -16.489 1.00 97.94 99 ASN A N 1
ATOM 713 C CA . ASN A 1 99 ? 0.509 1.473 -17.687 1.00 97.94 99 ASN A CA 1
ATOM 714 C C . ASN A 1 99 ? 1.373 2.240 -18.711 1.00 97.94 99 ASN A C 1
ATOM 716 O O . ASN A 1 99 ? 2.583 2.393 -18.536 1.00 97.94 99 ASN A O 1
ATOM 720 N N . ARG A 1 100 ? 0.751 2.776 -19.775 1.00 97.69 100 ARG A N 1
ATOM 721 C CA . ARG A 1 100 ? 1.444 3.559 -20.824 1.00 97.69 100 ARG A CA 1
ATOM 722 C C . ARG A 1 100 ? 2.225 4.778 -20.309 1.00 97.69 100 ARG A C 1
ATOM 724 O O . ARG A 1 100 ? 3.147 5.218 -20.975 1.00 97.69 100 ARG A O 1
ATOM 731 N N . TYR A 1 101 ? 1.888 5.295 -19.127 1.00 96.06 101 TYR A N 1
ATOM 732 C CA . TYR A 1 101 ? 2.559 6.432 -18.485 1.00 96.06 101 TYR A CA 1
ATOM 733 C C . TYR A 1 101 ? 3.593 6.001 -17.437 1.00 96.06 101 TYR A C 1
ATOM 735 O O . TYR A 1 101 ? 4.066 6.822 -16.645 1.00 96.06 101 TYR A O 1
ATOM 743 N N . GLY A 1 102 ? 3.904 4.703 -17.374 1.00 96.75 102 GLY A N 1
ATOM 744 C CA . GLY A 1 102 ? 4.789 4.132 -16.370 1.00 96.75 102 GLY A CA 1
ATOM 745 C C . GLY A 1 102 ? 4.192 4.144 -14.964 1.00 96.75 102 GLY A C 1
ATOM 746 O O . GLY A 1 102 ? 4.928 3.956 -14.002 1.00 96.75 102 GLY A O 1
ATOM 747 N N . LYS A 1 103 ? 2.883 4.396 -14.814 1.00 96.69 103 LYS A N 1
ATOM 748 C CA . LYS A 1 103 ? 2.209 4.495 -13.512 1.00 96.69 103 LYS A CA 1
ATOM 749 C C . LYS A 1 103 ? 1.539 3.184 -13.129 1.00 96.69 103 LYS A C 1
ATOM 751 O O . LYS A 1 103 ? 1.059 2.447 -13.985 1.00 96.69 103 LYS A O 1
ATOM 756 N N . CYS A 1 104 ? 1.469 2.939 -11.831 1.00 94.56 104 CYS A N 1
ATOM 757 C CA . CYS A 1 104 ? 0.948 1.715 -11.248 1.00 94.56 104 CYS A CA 1
ATOM 758 C C . CYS A 1 104 ? 0.248 2.052 -9.934 1.00 94.56 104 CYS A C 1
ATOM 760 O O . CYS A 1 104 ? 0.831 2.755 -9.111 1.00 94.56 104 CYS A O 1
ATOM 762 N N . ALA A 1 105 ? -0.980 1.586 -9.728 1.00 93.69 105 ALA A N 1
ATOM 763 C CA . ALA A 1 105 ? -1.736 1.849 -8.509 1.00 93.69 105 ALA A CA 1
ATOM 764 C C . ALA A 1 105 ? -2.221 0.538 -7.895 1.00 93.69 105 ALA A C 1
ATOM 766 O O . ALA A 1 105 ? -2.619 -0.372 -8.615 1.00 93.69 105 ALA A O 1
ATOM 767 N N . VAL A 1 106 ? -2.222 0.467 -6.568 1.00 94.94 106 VAL A N 1
ATOM 768 C CA . VAL A 1 106 ? -2.832 -0.632 -5.804 1.00 94.94 106 VAL A CA 1
ATOM 769 C C . VAL A 1 106 ? -3.711 -0.045 -4.711 1.00 94.94 106 VAL A C 1
ATOM 771 O O . VAL A 1 106 ? -3.515 1.106 -4.322 1.00 94.94 106 VAL A O 1
ATOM 774 N N . ILE A 1 107 ? -4.662 -0.825 -4.206 1.00 94.06 107 ILE A N 1
ATOM 775 C CA . ILE A 1 107 ? -5.404 -0.484 -2.991 1.00 94.06 107 ILE A CA 1
ATOM 776 C C . ILE A 1 107 ? -4.755 -1.208 -1.816 1.00 94.06 107 ILE A C 1
ATOM 778 O O . ILE A 1 107 ? -4.470 -2.400 -1.895 1.00 94.06 107 ILE A O 1
ATOM 782 N N . VAL A 1 108 ? -4.496 -0.485 -0.728 1.00 94.56 108 VAL A N 1
ATOM 783 C CA . VAL A 1 108 ? -3.937 -1.058 0.500 1.00 94.56 108 VAL A CA 1
ATOM 784 C C . VAL A 1 108 ? -4.739 -0.603 1.710 1.00 94.56 108 VAL A C 1
ATOM 786 O O . VAL A 1 108 ? -5.065 0.576 1.847 1.00 94.56 108 VAL A O 1
ATOM 789 N N . THR A 1 109 ? -5.016 -1.541 2.612 1.00 93.94 109 THR A N 1
ATOM 790 C CA . THR A 1 109 ? -5.681 -1.291 3.897 1.00 93.94 109 THR A CA 1
ATOM 791 C C . THR A 1 109 ? -4.691 -1.594 5.022 1.00 93.94 109 THR A C 1
ATOM 793 O O . THR A 1 109 ? -4.518 -2.758 5.395 1.00 93.94 109 THR A O 1
ATOM 796 N N . PRO A 1 110 ? -3.970 -0.588 5.551 1.00 89.81 110 PRO A N 1
ATOM 797 C CA . PRO A 1 110 ? -3.011 -0.813 6.624 1.00 89.81 110 PRO A CA 1
ATOM 798 C C . PRO A 1 110 ? -3.713 -1.305 7.896 1.00 89.81 110 PRO A C 1
ATOM 800 O O . PRO A 1 110 ? -4.482 -0.566 8.505 1.00 89.81 110 PRO A O 1
ATOM 803 N N . LYS A 1 111 ? -3.406 -2.530 8.343 1.00 89.00 111 LYS A N 1
ATOM 804 C CA . LYS A 1 111 ? -3.862 -3.037 9.657 1.00 89.00 111 LYS A CA 1
ATOM 805 C C . LYS A 1 111 ? -3.228 -2.271 10.827 1.00 89.00 111 LYS A C 1
ATOM 807 O O . LYS A 1 111 ? -3.826 -2.151 11.891 1.00 89.00 111 LYS A O 1
ATOM 812 N N . VAL A 1 112 ? -2.024 -1.744 10.609 1.00 86.75 112 VAL A N 1
ATOM 813 C CA . VAL A 1 112 ? -1.237 -0.921 11.537 1.00 86.75 112 VAL A CA 1
ATOM 814 C C . VAL A 1 112 ? -0.515 0.178 10.758 1.00 86.75 112 VAL A C 1
ATOM 816 O O . VAL A 1 112 ? -0.176 -0.013 9.586 1.00 86.75 112 VAL A O 1
ATOM 819 N N . SER A 1 113 ? -0.255 1.313 11.406 1.00 89.31 113 SER A N 1
ATOM 820 C CA . SER A 1 113 ? 0.468 2.436 10.801 1.00 89.31 113 SER A CA 1
ATOM 821 C C . SER A 1 113 ? 1.940 2.080 10.559 1.00 89.31 113 SER A C 1
ATOM 823 O O . SER A 1 113 ? 2.642 1.663 11.489 1.00 89.31 113 SER A O 1
ATOM 825 N N . ARG A 1 114 ? 2.414 2.188 9.310 1.00 93.38 114 ARG A N 1
ATOM 826 C CA . ARG A 1 114 ? 3.756 1.731 8.888 1.00 93.38 114 ARG A CA 1
ATOM 827 C C . ARG A 1 114 ? 4.290 2.515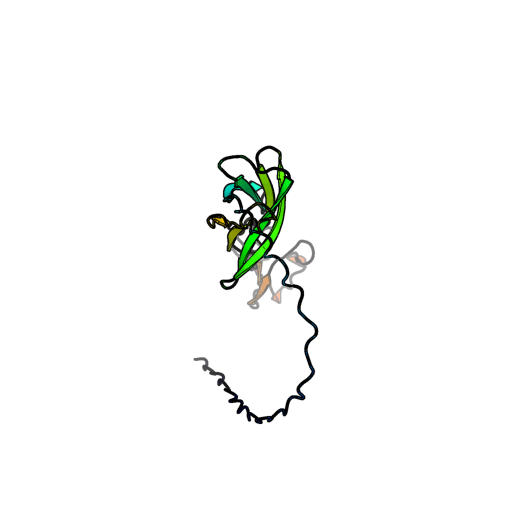 7.686 1.00 93.38 114 ARG A C 1
ATOM 829 O O . ARG A 1 114 ? 3.538 3.175 6.972 1.00 93.38 114 ARG A O 1
ATOM 836 N N . TYR A 1 115 ? 5.594 2.377 7.446 1.00 94.06 115 TYR A N 1
ATOM 837 C CA . TYR A 1 115 ? 6.258 2.858 6.234 1.00 94.06 115 TYR A CA 1
ATOM 838 C C . TYR A 1 115 ? 6.107 1.873 5.073 1.00 94.06 115 TYR A C 1
ATOM 840 O O . TYR A 1 115 ? 6.184 0.655 5.253 1.00 94.06 115 TYR A O 1
ATOM 848 N N . TYR A 1 116 ? 5.942 2.431 3.881 1.00 97.88 116 TYR A N 1
ATOM 849 C CA . TYR A 1 116 ? 5.812 1.744 2.605 1.00 97.88 116 TYR A CA 1
ATOM 850 C C . TYR A 1 116 ? 6.800 2.328 1.592 1.00 97.88 116 TYR A C 1
ATOM 852 O O . TYR A 1 116 ? 7.275 3.449 1.765 1.00 97.88 116 TYR A O 1
ATOM 860 N N . ARG A 1 117 ? 7.124 1.575 0.541 1.00 97.94 117 ARG A N 1
ATOM 861 C CA . ARG A 1 117 ? 7.901 2.055 -0.616 1.00 97.94 117 ARG A CA 1
ATOM 862 C C . ARG A 1 117 ? 7.570 1.239 -1.857 1.00 97.94 117 ARG A C 1
ATOM 864 O O . ARG A 1 117 ? 7.103 0.109 -1.735 1.00 97.94 117 ARG A O 1
ATOM 871 N N . TRP A 1 118 ? 7.854 1.772 -3.035 1.00 98.31 118 TRP A N 1
ATOM 872 C CA . TRP A 1 118 ? 7.814 1.010 -4.279 1.00 98.31 118 TRP A CA 1
ATOM 873 C C . TRP A 1 118 ? 9.179 0.390 -4.572 1.00 98.31 118 TRP A C 1
ATOM 875 O O . TRP A 1 118 ? 10.209 0.996 -4.289 1.00 98.31 118 TRP A O 1
ATOM 885 N N . LYS A 1 119 ? 9.187 -0.814 -5.143 1.00 98.19 119 LYS A N 1
ATOM 886 C CA . LYS A 1 119 ? 10.384 -1.514 -5.613 1.00 98.19 119 LYS A CA 1
ATOM 887 C C . LYS A 1 119 ? 10.176 -1.985 -7.045 1.00 98.19 119 LYS A C 1
ATOM 889 O O . LYS A 1 119 ? 9.186 -2.656 -7.336 1.00 98.19 119 LYS A O 1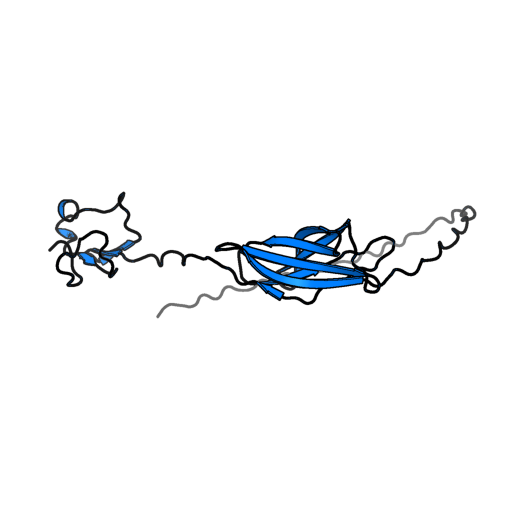
ATOM 894 N N . PHE A 1 120 ? 11.137 -1.693 -7.909 1.00 98.19 120 PHE A N 1
ATOM 895 C CA . PHE A 1 120 ? 11.301 -2.361 -9.192 1.00 98.19 120 PHE A CA 1
ATOM 896 C C . PHE A 1 120 ? 12.476 -3.329 -9.074 1.00 98.19 120 PHE A C 1
ATOM 898 O O . PHE A 1 120 ? 13.559 -2.916 -8.679 1.00 98.19 120 PHE A O 1
ATOM 905 N N . ALA A 1 121 ? 12.265 -4.611 -9.373 1.00 97.06 121 ALA A N 1
ATOM 906 C CA . ALA A 1 121 ? 13.291 -5.642 -9.191 1.00 97.06 121 ALA A CA 1
ATOM 907 C C . ALA A 1 121 ? 14.405 -5.610 -10.256 1.00 97.06 121 ALA A C 1
ATOM 909 O O . ALA A 1 121 ? 15.390 -6.328 -10.118 1.00 97.06 121 ALA A O 1
ATOM 910 N N . GLY A 1 122 ? 14.266 -4.777 -11.289 1.00 95.62 122 GLY A N 1
ATOM 911 C CA . GLY A 1 122 ? 15.112 -4.831 -12.476 1.00 95.62 122 GLY A CA 1
ATOM 912 C C . GLY A 1 122 ? 14.579 -5.812 -13.517 1.00 95.62 122 GLY A C 1
ATOM 913 O O . GLY A 1 122 ? 13.635 -6.564 -13.273 1.00 95.62 122 GLY A O 1
ATOM 914 N N . ASP A 1 123 ? 15.179 -5.774 -14.701 1.00 94.75 123 ASP A N 1
ATOM 915 C CA . ASP A 1 123 ? 14.999 -6.782 -15.745 1.00 94.75 123 ASP A CA 1
ATOM 916 C C . ASP A 1 123 ? 16.323 -7.003 -16.505 1.00 94.75 123 ASP A C 1
ATOM 918 O O . ASP A 1 123 ? 17.393 -6.580 -16.046 1.00 94.75 123 ASP A O 1
ATOM 922 N N . ALA A 1 124 ? 16.274 -7.707 -17.639 1.00 92.50 124 ALA A N 1
ATOM 923 C CA . ALA A 1 124 ? 17.448 -7.956 -18.478 1.00 92.50 124 ALA A CA 1
ATOM 924 C C . ALA A 1 124 ? 18.177 -6.656 -18.868 1.00 92.50 124 ALA A C 1
ATOM 926 O O . ALA A 1 124 ? 19.401 -6.610 -18.835 1.00 92.50 124 ALA A O 1
ATOM 927 N N . ASN A 1 125 ? 17.434 -5.573 -19.115 1.00 92.62 125 ASN A N 1
ATOM 928 C CA . ASN A 1 125 ? 17.960 -4.343 -19.711 1.00 92.62 125 ASN A CA 1
ATOM 929 C C . ASN A 1 125 ? 17.987 -3.166 -18.726 1.00 92.62 125 ASN A C 1
ATOM 931 O O . ASN A 1 125 ? 18.480 -2.085 -19.050 1.00 92.62 125 ASN A O 1
ATOM 935 N N . ARG A 1 126 ? 17.420 -3.338 -17.528 1.00 94.69 126 ARG A N 1
ATOM 936 C CA . ARG A 1 126 ? 17.191 -2.259 -16.565 1.00 94.69 126 ARG A CA 1
ATOM 937 C C . ARG A 1 126 ? 17.595 -2.661 -15.155 1.00 94.69 126 ARG A C 1
ATOM 939 O O . ARG A 1 126 ? 17.361 -3.791 -14.723 1.00 94.69 126 ARG A O 1
ATOM 946 N N . ARG A 1 127 ? 18.186 -1.718 -14.424 1.00 94.81 127 ARG A N 1
ATOM 947 C CA . ARG A 1 127 ? 18.620 -1.933 -13.036 1.00 94.81 127 ARG A CA 1
ATOM 948 C C . ARG A 1 127 ? 17.423 -2.049 -12.082 1.00 94.81 127 ARG A C 1
ATOM 950 O O . ARG A 1 127 ? 16.306 -1.663 -12.410 1.00 94.81 127 ARG A O 1
ATOM 957 N N . THR A 1 128 ? 17.658 -2.622 -10.905 1.00 96.69 128 THR A N 1
ATOM 958 C CA . THR A 1 128 ? 16.708 -2.557 -9.783 1.00 96.69 128 THR A CA 1
ATOM 959 C C . THR A 1 128 ? 16.691 -1.141 -9.210 1.00 96.69 128 THR A C 1
ATOM 961 O O . THR A 1 128 ? 17.715 -0.463 -9.228 1.00 96.69 128 THR A O 1
ATOM 964 N N . ASP A 1 129 ? 15.556 -0.714 -8.655 1.00 97.69 129 ASP A N 1
ATOM 965 C CA . ASP A 1 129 ? 15.459 0.552 -7.922 1.00 97.69 129 ASP A CA 1
ATOM 966 C C . ASP A 1 129 ? 14.368 0.510 -6.837 1.00 97.69 129 ASP A C 1
ATOM 968 O O . ASP A 1 129 ? 13.443 -0.313 -6.882 1.00 97.69 129 ASP A O 1
ATOM 972 N N . VAL A 1 130 ? 14.477 1.395 -5.845 1.00 97.50 130 VAL A N 1
ATOM 973 C CA . VAL A 1 130 ? 13.507 1.569 -4.761 1.00 97.50 130 VAL A CA 1
ATOM 974 C C . VAL A 1 130 ? 13.163 3.039 -4.567 1.00 97.50 130 VAL A C 1
ATOM 976 O O . VAL A 1 130 ? 14.026 3.908 -4.549 1.00 97.50 130 VAL A O 1
ATOM 979 N N . SER A 1 131 ? 11.883 3.322 -4.342 1.00 97.31 131 SER A N 1
ATOM 980 C CA . SER A 1 131 ? 11.454 4.687 -4.067 1.00 97.31 131 SER A CA 1
ATOM 981 C C . SER A 1 131 ? 11.848 5.111 -2.659 1.00 97.31 131 SER A C 1
ATOM 983 O O . SER A 1 131 ? 11.998 4.280 -1.755 1.00 97.31 131 SER A O 1
ATOM 985 N N . ALA A 1 132 ? 11.844 6.424 -2.426 1.00 93.94 132 ALA A N 1
ATOM 986 C CA . ALA A 1 132 ? 11.742 6.963 -1.077 1.00 93.94 132 ALA A CA 1
ATOM 987 C C . ALA A 1 132 ? 10.552 6.333 -0.329 1.00 93.94 132 ALA A C 1
ATOM 989 O O . ALA A 1 132 ? 9.518 5.990 -0.925 1.00 93.94 132 ALA A O 1
ATOM 990 N N . SER A 1 133 ? 10.711 6.164 0.982 1.00 93.62 133 SER A N 1
ATOM 991 C CA . SER A 1 133 ? 9.648 5.619 1.823 1.00 93.62 133 SER A CA 1
ATOM 992 C C . SER A 1 133 ? 8.559 6.653 2.107 1.00 93.62 133 SER A C 1
ATOM 994 O O . SER A 1 133 ? 8.808 7.854 2.107 1.00 93.62 133 SER A O 1
ATOM 996 N N . PHE A 1 134 ? 7.345 6.187 2.378 1.00 94.25 134 PHE A N 1
ATOM 997 C CA . PHE A 1 134 ? 6.220 7.023 2.780 1.00 94.25 134 PHE A CA 1
ATOM 998 C C . PHE A 1 134 ? 5.368 6.326 3.836 1.00 94.25 134 PHE A C 1
ATOM 1000 O O . PHE A 1 134 ? 5.228 5.105 3.835 1.00 94.25 134 PHE A O 1
ATOM 1007 N N . TYR A 1 135 ? 4.799 7.102 4.753 1.00 91.38 135 TYR A N 1
ATOM 1008 C CA . TYR A 1 135 ? 4.038 6.573 5.879 1.00 91.38 135 TYR A CA 1
ATOM 1009 C C . TYR A 1 135 ? 2.546 6.487 5.558 1.00 91.38 135 TYR A C 1
ATOM 1011 O O . TYR A 1 135 ? 1.957 7.461 5.091 1.00 91.38 135 TYR A O 1
ATOM 1019 N N . LEU A 1 136 ? 1.925 5.340 5.838 1.00 89.19 136 LEU A N 1
ATOM 1020 C CA . LEU A 1 136 ? 0.472 5.178 5.799 1.00 89.19 136 LEU A CA 1
ATOM 1021 C C . LEU A 1 136 ? -0.027 4.887 7.213 1.00 89.19 136 LEU A C 1
ATOM 1023 O O . LEU A 1 136 ? 0.431 3.940 7.859 1.00 89.19 136 LEU A O 1
ATOM 1027 N N . ARG A 1 137 ? -0.973 5.701 7.686 1.00 89.56 137 ARG A N 1
ATOM 1028 C CA . ARG A 1 137 ? -1.629 5.526 8.987 1.00 89.56 137 ARG A CA 1
ATOM 1029 C C . ARG A 1 137 ? -2.694 4.434 8.881 1.00 89.56 137 ARG A C 1
ATOM 1031 O O . ARG A 1 137 ? -3.339 4.306 7.846 1.00 89.56 137 ARG A O 1
ATOM 1038 N N . LYS A 1 138 ? -2.913 3.654 9.939 1.00 89.19 138 LYS A N 1
ATOM 1039 C CA . LYS A 1 138 ? -4.139 2.854 10.066 1.00 89.19 138 LYS A CA 1
ATOM 1040 C C . LYS A 1 138 ? -5.326 3.822 10.022 1.00 89.19 138 LYS A C 1
ATOM 1042 O O . LYS A 1 138 ? -5.311 4.833 10.720 1.00 89.19 138 LYS A O 1
ATOM 1047 N N . ARG A 1 139 ? -6.324 3.535 9.188 1.00 83.94 139 ARG A N 1
ATOM 1048 C CA . ARG A 1 139 ? -7.545 4.342 9.063 1.00 83.94 139 ARG A CA 1
ATOM 1049 C C . ARG A 1 139 ? -8.766 3.511 9.411 1.00 83.94 139 ARG A C 1
ATOM 1051 O O . ARG A 1 139 ? -8.780 2.309 9.161 1.00 83.94 139 ARG A O 1
ATOM 1058 N N . GLY A 1 140 ? -9.786 4.173 9.953 1.00 68.69 140 GLY A N 1
ATOM 1059 C CA . GLY A 1 140 ? -11.089 3.572 10.228 1.00 68.69 140 GLY A CA 1
ATOM 1060 C C . GLY A 1 140 ? -11.038 2.403 11.207 1.00 68.69 140 GLY A C 1
ATOM 1061 O O . GLY A 1 140 ? -11.848 1.482 11.097 1.00 68.69 140 GLY A O 1
ATOM 1062 N N . SER A 1 141 ? -10.125 2.447 12.181 1.00 55.75 141 SER A N 1
ATOM 1063 C CA . SER A 1 141 ? -10.492 1.922 13.487 1.00 55.75 141 SER A CA 1
ATOM 1064 C C . SER A 1 141 ? -11.662 2.775 13.953 1.00 55.75 141 SER A C 1
ATOM 1066 O O . SER A 1 141 ? -11.452 3.879 14.447 1.00 55.75 141 SER A O 1
ATOM 1068 N N . THR A 1 142 ? -12.884 2.262 13.800 1.00 51.12 142 THR A N 1
ATOM 1069 C CA . THR A 1 142 ? -13.828 2.422 14.902 1.00 51.12 142 THR A CA 1
ATOM 1070 C C . THR A 1 142 ? -12.989 2.097 16.136 1.00 51.12 142 THR A C 1
ATOM 1072 O O . THR A 1 142 ? -12.303 1.057 16.106 1.00 51.12 142 THR A O 1
ATOM 1075 N N . PRO A 1 143 ? -12.876 2.991 17.133 1.00 46.03 143 PRO A N 1
ATOM 1076 C CA . PRO A 1 143 ? -12.371 2.557 18.425 1.00 46.03 143 PRO A CA 1
ATOM 1077 C C . PRO A 1 143 ? -13.023 1.193 18.695 1.00 46.03 143 PRO A C 1
ATOM 1079 O O . PRO A 1 143 ? -14.205 1.046 18.351 1.00 46.03 143 PRO A O 1
ATOM 1082 N N . PRO A 1 144 ? -12.309 0.163 19.200 1.00 45.81 144 PRO A N 1
ATOM 1083 C CA . PRO A 1 144 ? -13.063 -0.891 19.870 1.00 45.81 144 PRO A CA 1
ATOM 1084 C C . PRO A 1 144 ? -14.005 -0.114 20.778 1.00 45.81 144 PRO A C 1
ATOM 1086 O O . PRO A 1 144 ? -13.506 0.814 21.425 1.00 45.81 144 PRO A O 1
ATOM 1089 N N . ALA A 1 145 ? -15.322 -0.339 20.671 1.00 48.41 145 ALA A N 1
ATOM 1090 C CA . ALA A 1 145 ? -16.262 0.285 21.588 1.00 48.41 145 ALA A CA 1
ATOM 1091 C C . ALA A 1 145 ? -15.572 0.171 22.938 1.00 48.41 145 ALA A C 1
ATOM 1093 O O . ALA A 1 145 ? -15.196 -0.941 23.329 1.00 48.41 145 ALA A O 1
ATOM 1094 N N . THR A 1 146 ? -15.160 1.311 23.505 1.00 48.28 146 THR A N 1
ATOM 1095 C CA . THR A 1 146 ? -14.610 1.329 24.853 1.00 48.28 146 THR A CA 1
ATOM 1096 C C . THR A 1 146 ? -15.639 0.523 25.592 1.00 48.28 146 THR A C 1
ATOM 1098 O O . THR A 1 146 ? -16.784 0.943 25.493 1.00 48.28 146 THR A O 1
ATOM 1101 N N . SER A 1 147 ? -15.280 -0.664 26.103 1.00 51.97 147 SER A N 1
ATOM 1102 C CA . SER A 1 147 ? -16.218 -1.607 26.712 1.00 51.97 147 SER A CA 1
ATOM 1103 C C . SER A 1 147 ? -17.051 -0.782 27.666 1.00 51.97 147 SER A C 1
ATOM 1105 O O . SER A 1 147 ? -16.554 -0.396 28.727 1.00 51.97 147 SER A O 1
ATOM 1107 N N . GLY A 1 148 ? -18.211 -0.350 27.179 1.00 61.03 148 GLY A N 1
ATOM 1108 C CA . GLY A 1 148 ? -18.912 0.779 27.745 1.00 61.03 148 GLY A CA 1
ATOM 1109 C C . GLY A 1 148 ? -19.508 0.151 28.954 1.00 61.03 148 GLY A C 1
ATOM 1110 O O . GLY A 1 148 ? -20.296 -0.775 28.810 1.00 61.03 148 GLY A O 1
ATOM 1111 N N . LEU A 1 149 ? -19.008 0.501 30.133 1.00 67.44 149 LEU A N 1
ATOM 1112 C CA . LEU A 1 149 ? -19.761 0.158 31.314 1.00 67.44 149 LEU A CA 1
ATOM 1113 C C . LEU A 1 149 ? -21.091 0.877 31.108 1.00 67.44 149 LEU A C 1
ATOM 1115 O O . LEU A 1 149 ? -21.112 2.102 31.154 1.00 67.44 149 LEU A O 1
ATOM 1119 N N . ASP A 1 150 ? -22.135 0.142 30.752 1.00 76.56 150 ASP A N 1
ATOM 1120 C CA . ASP A 1 150 ? -23.421 0.748 30.431 1.00 76.56 150 ASP A CA 1
ATOM 1121 C C . ASP A 1 150 ? -24.096 1.093 31.746 1.00 76.56 150 ASP A C 1
ATOM 1123 O O . ASP A 1 150 ? -24.420 2.250 32.001 1.00 76.56 150 ASP A O 1
ATOM 1127 N N . TYR A 1 151 ? -24.145 0.123 32.660 1.00 72.88 151 TYR A N 1
ATOM 1128 C CA . TYR A 1 151 ? -24.650 0.321 34.007 1.00 72.88 151 TYR A CA 1
ATOM 1129 C C . TYR A 1 151 ? -24.008 -0.638 35.017 1.00 72.88 151 TYR A C 1
ATOM 1131 O O . TYR A 1 151 ? -23.366 -1.636 34.679 1.00 72.88 151 TYR A O 1
ATOM 1139 N N . THR A 1 152 ? -24.133 -0.280 36.291 1.00 83.69 152 THR A N 1
ATOM 1140 C CA . THR A 1 152 ? -23.654 -1.067 37.430 1.00 83.69 152 THR A CA 1
ATOM 1141 C C . THR A 1 152 ? -24.829 -1.322 38.359 1.00 83.69 152 THR A C 1
ATOM 1143 O O . THR A 1 152 ? -25.493 -0.380 38.777 1.00 83.69 152 THR A O 1
ATOM 1146 N N . TYR A 1 153 ? -25.088 -2.583 38.690 1.00 82.00 153 TYR A N 1
ATOM 1147 C CA . TYR A 1 153 ? -26.107 -2.948 39.672 1.00 82.00 153 TYR A CA 1
ATOM 1148 C C . TYR A 1 153 ? -25.724 -2.457 41.072 1.00 82.00 153 TYR A C 1
ATOM 1150 O O . TYR A 1 153 ? -24.538 -2.313 41.382 1.00 82.00 153 TYR A O 1
ATOM 1158 N N . ARG A 1 154 ? -26.706 -2.313 41.969 1.00 83.94 154 ARG A N 1
ATOM 1159 C CA . ARG A 1 154 ? -26.470 -1.943 43.378 1.00 83.94 154 ARG A CA 1
ATOM 1160 C C . ARG A 1 154 ? -25.448 -2.841 44.087 1.00 83.94 154 ARG A C 1
ATOM 1162 O O . ARG A 1 154 ? -24.697 -2.378 44.939 1.00 83.94 154 ARG A O 1
ATOM 1169 N N . ASN A 1 155 ? -25.389 -4.121 43.722 1.00 80.94 155 ASN A N 1
ATOM 1170 C CA . ASN A 1 155 ? -24.442 -5.089 44.283 1.00 80.94 155 ASN A CA 1
ATOM 1171 C C . ASN A 1 155 ? -23.017 -4.997 43.688 1.00 80.94 155 ASN A C 1
ATOM 1173 O O . ASN A 1 155 ? -22.181 -5.855 43.966 1.00 80.94 155 ASN A O 1
ATOM 1177 N N . GLY A 1 156 ? -22.739 -3.996 42.847 1.00 80.00 156 GLY A N 1
ATOM 1178 C CA . GLY A 1 156 ? -21.429 -3.747 42.244 1.00 80.00 156 GLY A CA 1
ATOM 1179 C C . GLY A 1 156 ? -21.131 -4.556 40.979 1.00 80.00 156 GLY A C 1
ATOM 1180 O O . GLY A 1 156 ? -20.056 -4.390 40.396 1.00 80.00 156 GLY A O 1
ATOM 1181 N N . VAL A 1 157 ? -22.053 -5.413 40.526 1.00 80.69 157 VAL A N 1
ATOM 1182 C CA . VAL A 1 157 ? -21.895 -6.154 39.267 1.00 80.69 157 VAL A CA 1
ATOM 1183 C C . VAL A 1 157 ? -22.013 -5.191 38.084 1.00 80.69 157 VAL A C 1
ATOM 1185 O O . VAL A 1 157 ? -22.938 -4.386 38.003 1.00 80.69 157 VAL A O 1
ATOM 1188 N N . LYS A 1 158 ? -21.059 -5.289 37.158 1.00 83.25 158 LYS A N 1
ATOM 1189 C CA . LYS A 1 158 ? -20.890 -4.382 36.018 1.00 83.25 158 LYS A CA 1
ATOM 1190 C C . LYS A 1 158 ? -21.414 -5.011 34.732 1.00 83.25 158 LYS A C 1
ATOM 1192 O O . LYS A 1 158 ? -21.028 -6.137 34.418 1.00 83.25 158 LYS A O 1
ATOM 1197 N N . VAL A 1 159 ? -22.231 -4.275 33.982 1.00 76.25 159 VAL A N 1
ATOM 1198 C CA . VAL A 1 159 ? -22.747 -4.695 32.672 1.00 76.25 159 VAL A CA 1
ATOM 1199 C C . VAL A 1 159 ? -22.049 -3.905 31.572 1.00 76.25 159 VAL A C 1
ATOM 1201 O O . VAL A 1 159 ? -21.950 -2.681 31.635 1.00 76.25 159 VAL A O 1
ATOM 1204 N N . TYR A 1 160 ? -21.538 -4.623 30.575 1.00 75.50 160 TYR A N 1
ATOM 1205 C CA . TYR A 1 160 ? -20.792 -4.050 29.461 1.00 75.50 160 TYR A CA 1
ATOM 1206 C C . TYR A 1 160 ? -21.426 -4.435 28.130 1.00 75.50 160 TYR A C 1
ATOM 1208 O O . TYR A 1 160 ? -21.685 -5.617 27.906 1.00 75.50 160 TYR A O 1
ATOM 1216 N N . ASN A 1 161 ? -21.539 -3.472 27.219 1.00 70.56 161 ASN A N 1
ATOM 1217 C CA . ASN A 1 161 ? -22.093 -3.659 25.878 1.00 70.56 161 ASN A CA 1
ATOM 1218 C C . ASN A 1 161 ? -23.498 -4.291 25.914 1.00 70.56 161 ASN A C 1
ATOM 1220 O O . ASN A 1 161 ? -23.738 -5.319 25.277 1.00 70.56 161 ASN A O 1
ATOM 1224 N N . ALA A 1 162 ? -24.410 -3.704 26.687 1.00 68.06 162 ALA A N 1
ATOM 1225 C CA . ALA A 1 162 ? -25.830 -4.012 26.614 1.00 68.06 162 ALA A CA 1
ATOM 1226 C C . ALA A 1 162 ? -26.322 -3.796 25.171 1.00 68.06 162 ALA A C 1
ATOM 1228 O O . ALA A 1 162 ? -25.999 -2.804 24.512 1.00 68.06 162 ALA A O 1
ATOM 1229 N N . THR A 1 163 ? -27.042 -4.782 24.654 1.00 64.19 163 THR A N 1
ATOM 1230 C CA . THR A 1 163 ? -27.647 -4.834 23.323 1.00 64.19 163 THR A CA 1
ATOM 1231 C C . THR A 1 163 ? -29.118 -5.195 23.481 1.00 64.19 163 THR A C 1
ATOM 1233 O O . THR A 1 163 ? -29.508 -5.760 24.497 1.00 64.19 163 THR A O 1
ATOM 1236 N N . SER A 1 164 ? -29.918 -5.018 22.430 1.00 57.88 164 SER A N 1
ATOM 1237 C CA . SER A 1 164 ? -31.340 -5.390 22.432 1.00 57.88 164 SER A CA 1
ATOM 1238 C C . SER A 1 164 ? -31.629 -6.889 22.655 1.00 57.88 164 SER A C 1
ATOM 1240 O O . SER A 1 164 ? -32.787 -7.283 22.623 1.00 57.88 164 SER A O 1
ATOM 1242 N N . GLY A 1 165 ? -30.607 -7.747 22.792 1.00 55.56 165 GLY A N 1
ATOM 1243 C CA . GLY A 1 165 ? -30.749 -9.182 23.073 1.00 55.56 165 GLY A CA 1
ATOM 1244 C C . GLY A 1 165 ? -30.331 -9.620 24.484 1.00 55.56 165 GLY A C 1
ATOM 1245 O O . GLY A 1 165 ? -30.466 -10.797 24.803 1.00 55.56 165 GLY A O 1
ATOM 1246 N N . ASN A 1 166 ? -29.781 -8.725 25.310 1.00 60.41 166 ASN A N 1
ATOM 1247 C CA . ASN A 1 166 ? -29.330 -9.012 26.683 1.00 60.41 166 ASN A CA 1
ATOM 1248 C C . ASN A 1 166 ? -29.663 -7.886 27.675 1.00 60.41 166 ASN A C 1
ATOM 1250 O O . ASN A 1 166 ? -29.124 -7.876 28.783 1.00 60.41 166 ASN A O 1
ATOM 1254 N N . ASP A 1 167 ? -30.491 -6.939 27.247 1.00 60.62 167 ASP A N 1
ATOM 1255 C CA . ASP A 1 167 ? -30.961 -5.824 28.052 1.00 60.62 167 ASP A CA 1
ATOM 1256 C C . ASP A 1 167 ? -32.187 -6.260 28.851 1.00 60.62 167 ASP A C 1
ATOM 1258 O O . ASP A 1 167 ? -33.086 -6.892 28.301 1.00 60.62 167 ASP A O 1
ATOM 1262 N N . LEU A 1 168 ? -32.149 -5.992 30.153 1.00 64.50 168 LEU A N 1
ATOM 1263 C CA . LEU A 1 168 ? -33.228 -6.319 31.072 1.00 64.50 168 LEU A CA 1
ATOM 1264 C C . LEU A 1 168 ? -33.993 -5.028 31.327 1.00 64.50 168 LEU A C 1
ATOM 1266 O O . LEU A 1 168 ? -33.415 -4.095 31.889 1.00 64.50 168 LEU A O 1
ATOM 1270 N N . ASP A 1 169 ? -35.279 -4.993 30.985 1.00 76.69 169 ASP A N 1
ATOM 1271 C CA . ASP A 1 169 ? -36.138 -3.885 31.401 1.00 76.69 169 ASP A CA 1
ATOM 1272 C C . ASP A 1 169 ? -36.115 -3.776 32.931 1.00 76.69 169 ASP A C 1
ATOM 1274 O O . ASP A 1 169 ? -35.858 -4.751 33.648 1.00 76.69 169 ASP A O 1
ATOM 1278 N N . CYS A 1 170 ? -36.469 -2.613 33.483 1.00 75.12 170 CYS A N 1
ATOM 1279 C CA . CYS A 1 170 ? -36.574 -2.476 34.935 1.00 75.12 170 CYS A CA 1
ATOM 1280 C C . CYS A 1 170 ? -37.465 -3.572 35.553 1.00 75.12 170 CYS A C 1
ATOM 1282 O O . CYS A 1 170 ? -37.194 -4.010 36.665 1.00 75.12 170 CYS A O 1
ATOM 1284 N N . GLY A 1 171 ? -38.488 -4.074 34.855 1.00 76.56 171 GLY A N 1
ATOM 1285 C CA . GLY A 1 171 ? -39.303 -5.203 35.326 1.00 76.56 171 GLY A CA 1
ATOM 1286 C C . GLY A 1 171 ? -38.552 -6.539 35.441 1.00 76.56 171 GLY A C 1
ATOM 1287 O O . GLY A 1 171 ? -38.904 -7.370 36.274 1.00 76.56 171 GLY A O 1
ATOM 1288 N N . GLU A 1 172 ? -37.500 -6.732 34.653 1.00 80.12 172 GLU A N 1
ATOM 1289 C CA . GLU A 1 172 ? -36.719 -7.968 34.562 1.00 80.12 172 GLU A CA 1
ATOM 1290 C C . GLU A 1 172 ? -35.471 -7.943 35.461 1.00 80.12 172 GLU A C 1
ATOM 1292 O O . GLU A 1 172 ? -34.893 -8.987 35.780 1.00 80.12 172 GLU A O 1
ATOM 1297 N N . ILE A 1 173 ? -35.065 -6.757 35.930 1.00 78.94 173 ILE A N 1
ATOM 1298 C CA . ILE A 1 173 ? -34.007 -6.602 36.929 1.00 78.94 173 ILE A CA 1
ATOM 1299 C C . ILE A 1 173 ? -34.568 -6.945 38.324 1.00 78.94 173 ILE A C 1
ATOM 1301 O O . ILE A 1 173 ? -35.476 -6.268 38.813 1.00 78.94 173 ILE A O 1
ATOM 1305 N N . PRO A 1 174 ? -34.003 -7.941 39.035 1.00 82.81 174 PRO A N 1
ATOM 1306 C CA . PRO A 1 174 ? -34.413 -8.260 40.399 1.00 82.81 174 PRO A CA 1
ATOM 1307 C C . PRO A 1 174 ? -34.288 -7.051 41.330 1.00 82.81 174 PRO A C 1
ATOM 1309 O O . PRO A 1 174 ? -33.288 -6.334 41.279 1.00 82.81 174 PRO A O 1
ATOM 1312 N N . ALA A 1 175 ? -35.235 -6.881 42.258 1.00 83.25 175 ALA A N 1
ATOM 1313 C CA . ALA A 1 175 ? -35.220 -5.780 43.231 1.00 83.25 175 ALA A CA 1
ATOM 1314 C C . ALA A 1 175 ? -33.905 -5.693 44.035 1.00 83.25 175 ALA A C 1
ATOM 1316 O O . ALA A 1 175 ? -33.440 -4.607 44.360 1.00 83.25 175 ALA A O 1
ATOM 1317 N N . SER A 1 176 ? -33.240 -6.829 44.281 1.00 82.94 176 SER A N 1
ATOM 1318 C CA . SER A 1 176 ? -31.936 -6.893 44.961 1.00 82.94 176 SER A CA 1
ATOM 1319 C C . SER A 1 176 ? -30.778 -6.243 44.192 1.00 82.94 176 SER A C 1
ATOM 1321 O O . SER A 1 176 ? -29.708 -6.020 44.760 1.00 82.94 176 SER A O 1
ATOM 1323 N N . LYS A 1 177 ? -30.965 -5.955 42.903 1.00 80.75 177 LYS A N 1
ATOM 1324 C CA . LYS A 1 177 ? -29.963 -5.348 42.024 1.00 80.75 177 LYS A CA 1
ATOM 1325 C C . LYS A 1 177 ? -30.257 -3.882 41.683 1.00 80.75 177 LYS A C 1
ATOM 1327 O O . LYS A 1 177 ? -29.405 -3.256 41.052 1.00 80.75 177 LYS A O 1
ATOM 1332 N N . LYS A 1 178 ? -31.404 -3.353 42.122 1.00 82.50 178 LYS A N 1
ATOM 1333 C CA . LYS A 1 178 ? -31.841 -1.963 41.933 1.00 82.50 178 LYS A CA 1
ATOM 1334 C C . LYS A 1 178 ? -31.481 -1.069 43.134 1.00 82.50 178 LYS A C 1
ATOM 1336 O O . LYS A 1 178 ? -31.392 -1.589 44.256 1.00 82.50 178 LYS A O 1
ATOM 1341 N N . PRO A 1 179 ? -31.289 0.246 42.930 1.00 85.44 179 PRO A N 1
ATOM 1342 C CA . PRO A 1 179 ? -31.257 0.930 41.632 1.00 85.44 179 PRO A CA 1
ATOM 1343 C C . PRO A 1 179 ? -29.971 0.606 40.862 1.00 85.44 179 PRO A C 1
ATOM 1345 O O . PRO A 1 179 ? -28.988 0.120 41.438 1.00 85.44 179 PRO A O 1
ATOM 1348 N N . VAL A 1 180 ? -29.982 0.813 39.549 1.00 85.38 180 VAL A N 1
ATOM 1349 C CA . VAL A 1 180 ? -28.793 0.640 38.706 1.00 85.38 180 VAL A CA 1
ATOM 1350 C C . VAL A 1 180 ? -28.142 1.988 38.456 1.00 85.38 180 VAL A C 1
ATOM 1352 O O . VAL A 1 180 ? -28.814 2.957 38.162 1.00 85.38 180 VAL A O 1
ATOM 1355 N N . ARG A 1 181 ? -26.819 2.074 38.547 1.00 84.56 181 ARG A N 1
ATOM 1356 C CA . ARG A 1 181 ? -26.089 3.293 38.192 1.00 84.56 181 ARG A CA 1
ATOM 1357 C C . ARG A 1 181 ? -25.793 3.288 36.702 1.00 84.56 181 ARG A C 1
ATOM 1359 O O . ARG A 1 181 ? -24.980 2.459 36.273 1.00 84.56 181 ARG A O 1
ATOM 1366 N N . VAL A 1 182 ? -26.378 4.205 35.943 1.00 79.81 182 VAL A N 1
ATOM 1367 C CA . VAL A 1 182 ? -26.119 4.368 34.508 1.00 79.81 182 VAL A CA 1
ATOM 1368 C C . VAL A 1 182 ? -24.788 5.101 34.330 1.00 79.81 182 VAL A C 1
ATOM 1370 O O . VAL A 1 182 ? -24.544 6.167 34.884 1.00 79.81 182 VAL A O 1
ATOM 1373 N N . ASN A 1 183 ? -23.846 4.472 33.626 1.00 74.00 183 ASN A N 1
ATOM 1374 C CA . ASN A 1 183 ? -22.472 4.971 33.474 1.00 74.00 183 ASN A CA 1
ATOM 1375 C C . ASN A 1 183 ? -22.189 5.484 32.055 1.00 74.00 183 ASN A C 1
ATOM 1377 O O . ASN A 1 183 ? -21.142 6.090 31.819 1.00 74.00 183 ASN A O 1
ATOM 1381 N N . ASN A 1 184 ? -23.111 5.250 31.122 1.00 67.56 184 ASN A N 1
ATOM 1382 C CA . ASN A 1 184 ? -23.056 5.756 29.762 1.00 67.56 184 ASN A CA 1
ATOM 1383 C C . ASN A 1 184 ? -24.098 6.873 29.594 1.00 67.56 184 ASN A C 1
ATOM 1385 O O . ASN A 1 184 ? -25.289 6.639 29.756 1.00 67.56 184 ASN A O 1
ATOM 1389 N N . SER A 1 185 ? -23.656 8.078 29.227 1.00 59.50 185 SER A N 1
ATOM 1390 C CA . SER A 1 185 ? -24.497 9.285 29.124 1.00 59.50 185 SER A CA 1
ATOM 1391 C C . SER A 1 185 ? -25.529 9.256 27.992 1.00 59.50 185 SER A C 1
ATOM 1393 O O . SER A 1 185 ? -26.204 10.250 27.751 1.00 59.50 185 SER A O 1
ATOM 1395 N N . SER A 1 186 ? -25.573 8.178 27.211 1.00 59.41 186 SER A N 1
ATOM 1396 C CA . SER A 1 186 ? -26.507 8.042 26.098 1.00 59.41 186 SER A CA 1
ATOM 1397 C C . SER A 1 186 ? -27.859 7.465 26.524 1.00 59.41 186 SER A C 1
ATOM 1399 O O . SER A 1 186 ? -28.713 7.399 25.642 1.00 59.41 186 SER A O 1
ATOM 1401 N N . ASP A 1 187 ? -27.995 6.993 27.781 1.00 59.81 187 ASP A N 1
ATOM 1402 C CA . ASP A 1 187 ? -29.075 6.124 28.299 1.00 59.81 187 ASP A CA 1
ATOM 1403 C C . ASP A 1 187 ? -29.928 5.492 27.183 1.00 59.81 187 ASP A C 1
ATOM 1405 O O . ASP A 1 187 ? -31.120 5.776 27.030 1.00 59.81 187 ASP A O 1
ATOM 1409 N N . PRO A 1 188 ? -29.299 4.691 26.301 1.00 61.56 188 PRO A N 1
ATOM 1410 C CA . PRO A 1 188 ? -29.965 4.257 25.079 1.00 61.56 188 PRO A CA 1
ATOM 1411 C C . PRO A 1 188 ? -31.115 3.287 25.377 1.00 61.56 188 PRO A C 1
ATOM 1413 O O . PRO A 1 188 ? -31.933 3.020 24.497 1.00 61.56 188 PRO A O 1
ATOM 1416 N N . TRP A 1 189 ? -31.176 2.808 26.620 1.00 66.81 189 TRP A N 1
ATOM 1417 C CA . TRP A 1 189 ? -32.075 1.785 27.129 1.00 66.81 189 TRP A CA 1
ATOM 1418 C C . TRP A 1 189 ? -33.111 2.342 28.115 1.00 66.81 189 TRP A C 1
ATOM 1420 O O . TRP A 1 189 ? -33.948 1.595 28.606 1.00 66.81 189 TRP A O 1
ATOM 1430 N N . ARG A 1 190 ? -33.117 3.666 28.345 1.00 72.44 190 ARG A N 1
ATOM 1431 C CA . ARG A 1 190 ? -34.130 4.377 29.145 1.00 72.44 190 ARG A CA 1
ATOM 1432 C C . ARG A 1 190 ? -34.266 3.849 30.574 1.00 72.44 190 ARG A C 1
ATOM 1434 O O . ARG A 1 190 ? -35.371 3.850 31.122 1.00 72.44 190 ARG A O 1
ATOM 1441 N N . LEU A 1 191 ? -33.166 3.370 31.154 1.00 76.75 191 LEU A N 1
ATOM 1442 C CA . LEU A 1 191 ? -33.163 2.891 32.536 1.00 76.75 191 LEU A CA 1
ATOM 1443 C C . LEU A 1 191 ? -33.277 4.071 33.508 1.00 76.75 191 LEU A C 1
ATOM 1445 O O . LEU A 1 191 ? -33.885 3.914 34.562 1.00 76.75 191 LEU A O 1
ATOM 1449 N N . ASP A 1 192 ? -32.738 5.231 33.126 1.00 77.38 192 ASP A N 1
ATOM 1450 C CA . ASP A 1 192 ? -32.626 6.471 33.899 1.00 77.38 192 ASP A CA 1
ATOM 1451 C C . ASP A 1 192 ? -33.438 7.573 33.195 1.00 77.38 192 ASP A C 1
ATOM 1453 O O . ASP A 1 192 ? -32.942 8.410 32.435 1.00 77.38 192 ASP A O 1
ATOM 1457 N N . ARG A 1 193 ? -34.763 7.502 33.374 1.00 76.50 193 ARG A N 1
ATOM 1458 C CA . ARG A 1 193 ? -35.722 8.343 32.642 1.00 76.50 193 ARG A CA 1
ATOM 1459 C C . ARG A 1 193 ? -35.612 9.824 33.014 1.00 76.50 193 ARG A C 1
ATOM 1461 O O . ARG A 1 193 ? -35.932 10.678 32.183 1.00 76.50 193 ARG A O 1
ATOM 1468 N N . ASP A 1 194 ? -35.244 10.121 34.249 1.00 77.94 194 ASP A N 1
ATOM 1469 C CA . ASP A 1 194 ? -35.058 11.460 34.807 1.00 77.94 194 ASP A CA 1
ATOM 1470 C C . ASP A 1 194 ? -33.611 11.971 34.712 1.00 77.94 194 ASP A C 1
ATOM 1472 O O . ASP A 1 194 ? -33.375 13.162 34.931 1.00 77.94 194 ASP A O 1
ATOM 1476 N N . ASN A 1 195 ? -32.694 11.136 34.216 1.00 75.06 195 ASN A N 1
ATOM 1477 C CA . ASN A 1 195 ? -31.318 11.455 33.841 1.00 75.06 195 ASN A CA 1
ATOM 1478 C C . ASN A 1 195 ? -30.475 11.963 35.024 1.00 75.06 195 ASN A C 1
ATOM 1480 O O . ASN A 1 195 ? -29.684 12.906 34.882 1.00 75.06 195 ASN A O 1
ATOM 1484 N N . ASP A 1 196 ? -30.667 11.359 36.196 1.00 75.81 196 ASP A N 1
ATOM 1485 C CA . ASP A 1 196 ? -29.966 11.695 37.438 1.00 75.81 196 ASP A CA 1
ATOM 1486 C C . ASP A 1 196 ? -28.720 10.811 37.688 1.00 75.81 196 ASP A C 1
ATOM 1488 O O . ASP A 1 196 ? -27.918 11.060 38.599 1.00 75.81 196 ASP A O 1
ATOM 1492 N N . GLY A 1 197 ? -28.497 9.823 36.814 1.00 78.31 197 GLY A N 1
ATOM 1493 C CA . GLY A 1 197 ? -27.420 8.841 36.862 1.00 78.31 197 GLY A CA 1
ATOM 1494 C C . GLY A 1 197 ? -27.816 7.505 37.499 1.00 78.31 197 GLY A C 1
ATOM 1495 O O . GLY A 1 197 ? -26.977 6.589 37.539 1.00 78.31 197 GLY A O 1
ATOM 1496 N N . TYR A 1 198 ? -29.047 7.373 37.989 1.00 80.88 198 TYR A N 1
ATOM 1497 C CA . TYR A 1 198 ? -29.628 6.162 38.545 1.00 80.88 198 TYR A CA 1
ATOM 1498 C C . TYR A 1 198 ? -30.873 5.758 37.762 1.00 80.88 198 TYR A C 1
ATOM 1500 O O . TYR A 1 198 ? -31.623 6.563 37.243 1.00 80.88 198 TYR A O 1
ATOM 1508 N N . GLY A 1 199 ? -31.046 4.455 37.605 1.00 81.25 199 GLY A N 1
ATOM 1509 C CA . GLY A 1 199 ? -32.134 3.893 36.841 1.00 81.25 199 GLY A CA 1
ATOM 1510 C C . GLY A 1 199 ? -32.856 2.795 37.591 1.00 81.25 199 GLY A C 1
ATOM 1511 O O . GLY A 1 199 ? -32.279 2.101 38.439 1.00 81.25 199 GLY A O 1
ATOM 1512 N N . CYS A 1 200 ? -34.104 2.576 37.190 1.00 79.56 200 CYS A N 1
ATOM 1513 C CA . CYS A 1 200 ? -34.994 1.583 37.781 1.00 79.56 200 CYS A CA 1
ATOM 1514 C C . CYS A 1 200 ? -35.226 1.767 39.287 1.00 79.56 200 CYS A C 1
ATOM 1516 O O . CYS A 1 200 ? -35.181 0.778 40.032 1.00 79.56 200 CYS A O 1
ATOM 1518 N N . ASP A 1 201 ? -35.457 3.009 39.698 1.00 73.12 201 ASP A N 1
ATOM 1519 C CA . ASP A 1 201 ? -35.904 3.377 41.042 1.00 73.12 201 ASP A CA 1
ATOM 1520 C C . ASP A 1 201 ? -37.307 2.838 41.379 1.00 73.12 201 ASP A C 1
ATOM 1522 O O . ASP A 1 201 ? -38.128 2.623 40.450 1.00 73.12 201 ASP A O 1
#

Organism: NCBI:txid860243

Sequence (201 aa):
MHQRIRSTTKVFAATAVAALAIAVAPVISQPAAYAATPTGSVAKVVTKVVKVSANKYGTRSYRPVGKLTAGGNAVKGKRIHLQKKASGRWGNVASCVTNRYGKCAVIVTPKVSRYYRWKFAGDANRRTDVSASFYLRKRGSTPPATSGLDYTYRNGVKVYNATSGNDLDCGEIPASKKPVRVNNSSDPWRLDRDNDGYGCD

Secondary structure (DSSP, 8-state):
-----PPPPPPPP-PPP------------------------PPPBPEEEEEEEEEEETTTEEEEEEEEEETTEE--S-EEEEEEEETTEEEEEEEEE--TTSEEE--B--SS-EEEEEEE---SSB--EEPPPEEE------------EEEE-TTS-EEES--TTTPPPTTTS-GGGPSEEE-STT-TT-S-TT-SSEE--

Radius of gyration: 32.87 Å; chains: 1; bounding box: 83×50×72 Å

Foldseek 3Di:
DDDDDDDDDDDDDDDDDDDDDDDDDDDDDDDDPPPDDPPPQDDAFEKDKEWPDWDDDPFFKTKTKIAMDTPNAGDFQAKKFKWWDDPNDTDGDDIATAHNRRMDIDMDGDPAKTKIKIWGCADSRHHIDIYDIDIDHGGPPPPPPPQQQQKAFPVRRTDGDDDPVRDAALVRDDPNRPFIFGRDQPPVVCQPVVSPRTGSD

pLDDT: mean 79.07, std 16.52, range [45.25, 98.44]